Protein AF-A0ABD6DM01-F1 (afdb_monomer)

Sequence (223 aa):
MSATSTVFRVESFFGALRRVDERVETLLGVPTYDDAAVYRTADEATSALAELGDAFVAAAPFPSQVGRADDGLGEALTDLLEAQYAAPAAWADGETGGPATVTVDALVDAGRLERRAGELVVPLPRAGAAARNWGPALAVMRAVTADLLDRAETLARRSRAVDAPDARAACESLYRMLASLRDVLVRASSGVAFVGRRTDRRSDRPLSFAEWAGGRLNGGDNA

Radius of gyration: 19.22 Å; Cα contacts (8 Å, |Δi|>4): 243; chains: 1; bounding box: 53×35×55 Å

Mean predicted aligned error: 9.46 Å

Nearest PDB structures (foldseek):
  6yvr-assembly1_BBB  TM=2.147E-01  e=2.495E-01  Rattus norvegicus
  8jcx-assembly1_3  TM=2.533E-01  e=2.412E+00  Homo sapiens
  3vjb-assembly2_D  TM=2.617E-01  e=2.925E+00  Homo sapiens
  5jqh-assembly1_A  TM=2.722E-01  e=8.459E+00  Tequatrovirus T4

pLDDT: mean 77.63, std 18.84, range [30.95, 97.5]

Solvent-accessible surface area (backbone atoms only — not comparable to full-atom values): 12413 Å² total; per-residue (Å²): 134,83,76,83,74,81,65,41,48,53,64,64,54,51,53,27,53,47,52,28,48,56,33,52,52,54,61,71,69,50,93,65,85,48,36,69,62,45,22,52,44,31,48,54,24,42,50,30,45,31,56,40,20,52,51,52,34,69,58,47,70,74,53,73,68,71,89,63,81,83,81,80,50,56,62,61,49,30,57,48,50,48,51,42,69,77,42,58,70,68,53,67,71,60,68,72,82,53,89,62,40,68,54,49,52,53,33,37,77,59,47,41,37,44,82,54,99,69,29,79,41,50,44,44,36,72,61,70,63,18,24,58,44,50,57,32,52,41,51,48,54,39,53,54,38,51,56,52,33,60,52,29,46,51,47,33,58,56,31,71,80,48,100,22,72,62,22,28,52,29,30,46,45,40,28,51,37,36,51,38,47,42,54,48,38,54,55,65,66,62,40,68,60,88,79,72,84,59,97,65,80,79,96,83,71,69,60,60,57,28,54,47,42,34,25,49,34,65,66,59,77,88,126

Organism: NCBI:txid755306

Foldseek 3Di:
DDDPQPWDFLCLLLVLLVLLVVLLVVLVPDPADDQVVLLVSLVSNLVSLLSNLVVVLVLPPQAQPPPDDDPVLLVLLLVVVLVCSVCVPVQQVLPPPDPNVVSVVVCVVQVQWDQDPSGIIGICGRDDSVSNSLQSSLVSSLVSLVVSLVSLVVQLVVLVVDPRVSSNVSSVVSNQLSVLVNVLSVVSNVSDPPPPPDPDDDDDGRNVSSVSSSCSSVVNDPD

Secondary structure (DSSP, 8-state):
-------EEHHHHHHHHHHHHHHHHHHHH-SS--HHHHHHHHHHHHHHHHHHHHHHHHHPSPPP-TTPPP-S-HHHHHHHHHHHHH-GGGGTS----STHHHHHHHHHHTTS-EEETTEEE-EE-SSSGGGGGHHHHHHHHHHHHHHHHHHHHHHHHHHTTSS-HHHHHHHHHHHHHHHHHHHHHHHHHT---TTTS--SS-S--SHHHHHHHHHHHTT----

Structure (mmCIF, N/CA/C/O backbone):
data_AF-A0ABD6DM01-F1
#
_entry.id   AF-A0ABD6DM01-F1
#
loop_
_atom_site.group_PDB
_atom_site.id
_atom_site.type_symbol
_atom_site.label_atom_id
_atom_site.label_alt_id
_atom_site.label_comp_id
_atom_site.label_asym_id
_atom_site.label_entity_id
_atom_site.label_seq_id
_atom_site.pdbx_PDB_ins_code
_atom_site.Cartn_x
_atom_site.Cartn_y
_atom_site.Cartn_z
_atom_site.occupancy
_atom_site.B_iso_or_equiv
_atom_site.auth_seq_id
_atom_site.auth_comp_id
_atom_site.auth_asym_id
_atom_site.auth_atom_id
_atom_site.pdbx_PDB_model_num
ATOM 1 N N . MET A 1 1 ? -6.514 24.075 24.578 1.00 33.06 1 MET A N 1
ATOM 2 C CA . MET A 1 1 ? -5.891 24.013 23.240 1.00 33.06 1 MET A CA 1
ATOM 3 C C . MET A 1 1 ? -6.022 22.586 22.743 1.00 33.06 1 MET A C 1
ATOM 5 O O . MET A 1 1 ? -5.281 21.729 23.207 1.00 33.06 1 MET A O 1
ATOM 9 N N . SER A 1 2 ? -7.022 22.301 21.909 1.00 33.31 2 SER A N 1
ATOM 10 C CA . SER A 1 2 ? -7.182 20.970 21.319 1.00 33.31 2 SER A CA 1
ATOM 11 C C . SER A 1 2 ? -6.063 20.763 20.309 1.00 33.31 2 SER A C 1
ATOM 13 O O . SER A 1 2 ? -6.015 21.464 19.302 1.00 33.31 2 SER A O 1
ATOM 15 N N . ALA A 1 3 ? -5.138 19.850 20.601 1.00 36.38 3 ALA A N 1
ATOM 16 C CA . ALA A 1 3 ? -4.205 19.364 19.600 1.00 36.38 3 ALA A CA 1
ATOM 17 C C . ALA A 1 3 ? -5.041 18.764 18.467 1.00 36.38 3 ALA A C 1
ATOM 19 O O . ALA A 1 3 ? -5.803 17.824 18.698 1.00 36.38 3 ALA A O 1
ATOM 20 N N . THR A 1 4 ? -4.948 19.336 17.270 1.00 38.84 4 THR A N 1
ATOM 21 C CA . THR A 1 4 ? -5.515 18.753 16.057 1.00 38.84 4 THR A CA 1
ATOM 22 C C . THR A 1 4 ? -4.828 17.406 15.870 1.00 38.84 4 THR A C 1
ATOM 24 O O . THR A 1 4 ? -3.696 17.333 15.402 1.00 38.84 4 THR A O 1
ATOM 27 N N . SER A 1 5 ? -5.446 16.339 16.375 1.00 51.75 5 SER A N 1
ATOM 28 C CA . SER A 1 5 ? -4.912 14.991 16.245 1.00 51.75 5 SER A CA 1
ATOM 29 C C . SER A 1 5 ? -4.962 14.654 14.762 1.00 51.75 5 SER A C 1
ATOM 31 O O . SER A 1 5 ? -6.047 14.526 14.199 1.00 51.75 5 SER A O 1
ATOM 33 N N . THR A 1 6 ? -3.802 14.597 14.108 1.00 63.03 6 THR A N 1
ATOM 34 C CA . THR A 1 6 ? -3.702 14.116 12.731 1.00 63.03 6 THR A CA 1
ATOM 35 C C . THR A 1 6 ? -4.200 12.676 12.711 1.00 63.03 6 THR A C 1
ATOM 37 O O . THR A 1 6 ? -3.522 11.763 13.183 1.00 63.03 6 THR A O 1
ATOM 40 N N . VAL A 1 7 ? -5.426 12.484 12.229 1.00 70.69 7 VAL A N 1
ATOM 41 C CA . VAL A 1 7 ? -6.009 11.161 12.013 1.00 70.69 7 VAL A CA 1
ATOM 42 C C . VAL A 1 7 ? -5.541 10.692 10.644 1.00 70.69 7 VAL A C 1
ATOM 44 O O . VAL A 1 7 ? -5.963 11.231 9.620 1.00 70.69 7 VAL A O 1
ATOM 47 N N . PHE A 1 8 ? -4.642 9.709 10.637 1.00 80.50 8 PHE A N 1
ATOM 48 C CA . PHE A 1 8 ? -4.232 9.023 9.416 1.00 80.50 8 PHE A CA 1
ATOM 49 C C . PHE A 1 8 ? -5.400 8.228 8.836 1.00 80.50 8 PHE A C 1
ATOM 51 O O . PHE A 1 8 ? -6.325 7.846 9.554 1.00 80.50 8 PHE A O 1
ATOM 58 N N . ARG A 1 9 ? -5.344 7.984 7.531 1.00 87.31 9 ARG A N 1
ATOM 59 C CA . ARG A 1 9 ? -6.369 7.281 6.762 1.00 87.31 9 ARG A CA 1
ATOM 60 C C . ARG A 1 9 ? -5.720 6.132 6.010 1.00 87.31 9 ARG A C 1
ATOM 62 O O . 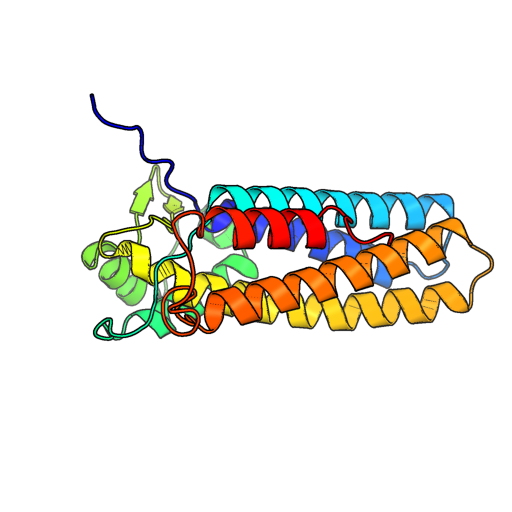ARG A 1 9 ? -4.639 6.325 5.450 1.00 87.31 9 ARG A O 1
ATOM 69 N N . VAL A 1 10 ? -6.348 4.957 6.006 1.00 87.06 10 VAL A N 1
ATOM 70 C CA . VAL A 1 10 ? -5.823 3.788 5.274 1.00 87.06 10 VAL A CA 1
ATOM 71 C C . VAL A 1 10 ? -5.648 4.108 3.789 1.00 87.06 10 VAL A C 1
ATOM 73 O O . VAL A 1 10 ? -4.664 3.699 3.175 1.00 87.06 10 VAL A O 1
ATOM 76 N N . GLU A 1 11 ? -6.544 4.921 3.238 1.00 86.62 11 GLU A N 1
ATOM 77 C CA . GLU A 1 11 ? -6.571 5.320 1.836 1.00 86.62 11 GLU A CA 1
ATOM 78 C C . GLU A 1 11 ? -5.259 5.982 1.389 1.00 86.62 11 GLU A C 1
ATOM 80 O O . GLU A 1 11 ? -4.827 5.771 0.258 1.00 86.62 11 GLU A O 1
ATOM 85 N N . SER A 1 12 ? -4.577 6.721 2.273 1.00 87.06 12 SER A N 1
ATOM 86 C CA . SER A 1 12 ? -3.277 7.333 1.967 1.00 87.06 12 SER A CA 1
ATOM 87 C C . SER A 1 12 ? -2.181 6.284 1.750 1.00 87.06 12 SER A C 1
ATOM 89 O O . SER A 1 12 ? -1.413 6.382 0.795 1.00 87.06 12 SER A O 1
ATOM 91 N N . PHE A 1 13 ? -2.137 5.247 2.592 1.00 91.62 13 PHE A N 1
ATOM 92 C CA . PHE A 1 13 ? -1.172 4.150 2.463 1.00 91.62 13 PHE A CA 1
ATOM 93 C C . PHE A 1 13 ? -1.493 3.278 1.245 1.00 91.62 13 PHE A C 1
ATOM 95 O O . PHE A 1 13 ? -0.609 2.945 0.455 1.00 91.62 13 PHE A O 1
ATOM 102 N N . PHE A 1 14 ? -2.772 2.946 1.056 1.00 93.06 14 PHE A N 1
ATOM 103 C CA . PHE A 1 14 ? -3.217 2.119 -0.065 1.00 93.06 14 PHE A CA 1
ATOM 104 C C . PHE A 1 14 ? -3.042 2.838 -1.403 1.00 93.06 14 PHE A C 1
ATOM 106 O O . PHE A 1 14 ? -2.647 2.208 -2.377 1.00 93.06 14 PHE A O 1
ATOM 113 N N . GLY A 1 15 ? -3.268 4.152 -1.463 1.00 91.12 15 GLY A N 1
ATOM 114 C CA . GLY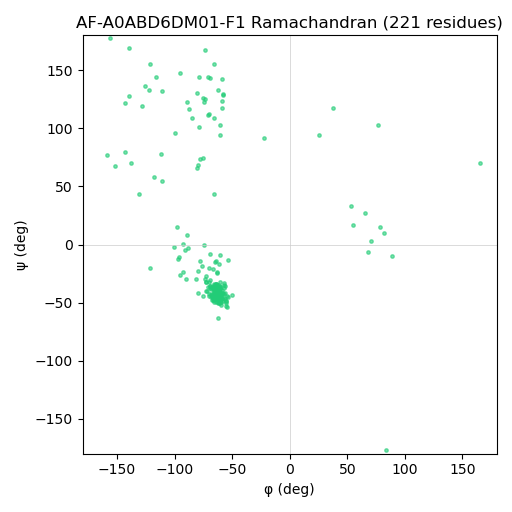 A 1 15 ? -3.027 4.951 -2.665 1.00 91.12 15 GLY A CA 1
ATOM 115 C C . GLY A 1 15 ? -1.559 4.949 -3.102 1.00 91.12 15 GLY A C 1
ATOM 116 O O . GLY A 1 15 ? -1.275 4.835 -4.292 1.00 91.12 15 GLY A O 1
ATOM 117 N N . ALA A 1 16 ? -0.614 5.020 -2.159 1.00 92.56 16 ALA A N 1
ATOM 118 C CA . ALA A 1 16 ? 0.809 4.885 -2.468 1.00 92.56 16 ALA A CA 1
ATOM 119 C C . ALA A 1 16 ? 1.150 3.474 -2.980 1.00 92.56 16 ALA A C 1
ATOM 121 O O . ALA A 1 16 ? 1.753 3.345 -4.042 1.00 92.56 16 ALA A O 1
ATOM 122 N N . LEU A 1 17 ? 0.690 2.421 -2.292 1.00 94.94 17 LEU A N 1
ATOM 123 C CA . LEU A 1 17 ? 0.916 1.036 -2.722 1.00 94.94 17 LEU A CA 1
ATOM 124 C C . LEU A 1 17 ? 0.310 0.726 -4.095 1.00 94.94 17 LEU A C 1
ATOM 126 O O . LEU A 1 17 ? 0.934 0.018 -4.875 1.00 94.94 17 LEU A O 1
ATOM 130 N N . ARG A 1 18 ? -0.873 1.259 -4.420 1.00 94.38 18 ARG A N 1
ATOM 131 C CA . ARG A 1 18 ? -1.479 1.079 -5.750 1.00 94.38 18 ARG A CA 1
ATOM 132 C C . ARG A 1 18 ? -0.676 1.755 -6.854 1.00 94.38 18 ARG A C 1
ATOM 134 O O . ARG A 1 18 ? -0.495 1.160 -7.904 1.00 94.38 18 ARG A O 1
ATOM 141 N N . ARG A 1 19 ? -0.137 2.956 -6.617 1.00 94.62 19 ARG A N 1
ATOM 142 C CA . ARG A 1 19 ? 0.761 3.591 -7.596 1.00 94.62 19 ARG A CA 1
ATOM 143 C C . ARG A 1 19 ? 1.979 2.713 -7.876 1.00 94.62 19 ARG A C 1
ATOM 145 O O . ARG A 1 19 ? 2.346 2.553 -9.033 1.00 94.62 19 ARG A O 1
ATOM 152 N N . VAL A 1 20 ? 2.569 2.111 -6.840 1.00 96.12 20 VAL A N 1
ATOM 153 C CA . VAL A 1 20 ? 3.672 1.148 -7.003 1.00 96.12 20 VAL A CA 1
ATOM 154 C C . VAL A 1 20 ? 3.220 -0.065 -7.815 1.00 96.12 20 VAL A C 1
ATOM 156 O O . VAL A 1 20 ? 3.910 -0.439 -8.758 1.00 96.12 20 VAL A O 1
ATOM 159 N N . ASP A 1 21 ? 2.061 -0.635 -7.485 1.00 96.56 21 ASP A N 1
ATOM 160 C CA . ASP A 1 21 ? 1.459 -1.771 -8.191 1.00 96.56 21 ASP A CA 1
ATOM 161 C C . ASP A 1 21 ? 1.273 -1.494 -9.688 1.00 96.56 21 ASP A C 1
ATOM 163 O O . ASP A 1 21 ? 1.830 -2.197 -10.528 1.00 96.56 21 ASP A O 1
ATOM 167 N N . GLU A 1 22 ? 0.619 -0.385 -10.034 1.00 95.75 22 GLU A N 1
ATOM 168 C CA . GLU A 1 22 ? 0.425 0.049 -11.420 1.00 95.75 22 GLU A CA 1
ATOM 169 C C . GLU A 1 22 ? 1.747 0.193 -12.184 1.00 95.75 22 GLU A C 1
ATOM 171 O O . GLU A 1 22 ? 1.839 -0.181 -13.357 1.00 95.75 22 GLU A O 1
ATOM 176 N N . ARG A 1 23 ? 2.784 0.753 -11.543 1.00 96.56 23 ARG A N 1
ATOM 177 C CA . ARG A 1 23 ? 4.102 0.901 -12.175 1.00 96.56 23 ARG A CA 1
ATOM 178 C C . ARG A 1 23 ? 4.798 -0.446 -12.354 1.00 96.56 23 ARG A C 1
ATOM 180 O O . ARG A 1 23 ? 5.363 -0.686 -13.417 1.00 96.56 23 ARG A O 1
ATOM 187 N N . VAL A 1 24 ? 4.746 -1.328 -11.356 1.00 96.00 24 VAL A N 1
ATOM 188 C CA . VAL A 1 24 ? 5.300 -2.690 -11.440 1.00 96.00 24 VAL A CA 1
ATOM 189 C C . VAL A 1 24 ? 4.614 -3.481 -12.552 1.00 96.00 24 VAL A C 1
ATOM 191 O O . VAL A 1 24 ? 5.298 -4.116 -13.354 1.00 96.00 24 VAL A O 1
ATOM 194 N N . GLU A 1 25 ? 3.290 -3.392 -12.651 1.00 96.06 25 GLU A N 1
ATOM 195 C CA . GLU A 1 25 ? 2.515 -4.043 -13.706 1.00 96.06 25 GLU A CA 1
ATOM 196 C C . GLU A 1 25 ? 2.878 -3.491 -15.089 1.00 96.06 25 GLU A C 1
ATOM 198 O O . GLU A 1 25 ? 3.155 -4.252 -16.018 1.00 96.06 25 GLU A O 1
ATOM 203 N N . THR A 1 26 ? 2.989 -2.163 -15.207 1.00 95.38 26 THR A N 1
ATOM 204 C CA . THR A 1 26 ? 3.449 -1.506 -16.438 1.00 95.38 26 THR A CA 1
ATOM 205 C C . THR A 1 26 ? 4.813 -2.048 -16.866 1.00 95.38 26 THR A C 1
ATOM 207 O O . THR A 1 26 ? 4.973 -2.438 -18.020 1.00 95.38 26 THR A O 1
ATOM 210 N N . LEU A 1 27 ? 5.777 -2.133 -15.942 1.00 93.88 27 LEU A N 1
ATOM 211 C CA . LEU A 1 27 ? 7.122 -2.658 -16.201 1.00 93.88 27 LEU A CA 1
ATOM 212 C C . LEU A 1 27 ? 7.115 -4.140 -16.607 1.00 93.88 27 LEU A C 1
ATOM 214 O O . LEU A 1 27 ? 7.882 -4.537 -17.484 1.00 93.88 27 LEU A O 1
ATOM 218 N N . LEU A 1 28 ? 6.256 -4.963 -15.996 1.00 94.12 28 LEU A N 1
ATOM 219 C CA . LEU A 1 28 ? 6.138 -6.388 -16.323 1.00 94.12 28 LEU A CA 1
ATOM 220 C C . LEU A 1 28 ? 5.539 -6.626 -17.713 1.00 94.12 28 LEU A C 1
ATOM 222 O O . LEU A 1 28 ? 5.888 -7.628 -18.348 1.00 94.12 28 LEU A O 1
ATOM 226 N N . GLY A 1 29 ? 4.668 -5.718 -18.163 1.00 92.25 29 GLY A N 1
ATOM 227 C CA . GLY A 1 29 ? 4.026 -5.748 -19.474 1.00 92.25 29 GLY A CA 1
ATOM 228 C C . GLY A 1 29 ? 4.912 -5.282 -20.632 1.00 92.25 29 GLY A C 1
ATOM 229 O O . GLY A 1 29 ? 4.570 -5.535 -21.788 1.00 92.25 29 GLY A O 1
ATOM 230 N N . VAL A 1 30 ? 6.054 -4.632 -20.366 1.00 89.06 30 VAL A N 1
ATOM 231 C CA . VAL A 1 30 ? 6.956 -4.179 -21.434 1.00 89.06 30 VAL A CA 1
ATOM 232 C C . VAL A 1 30 ? 7.726 -5.374 -22.027 1.00 89.06 30 VAL A C 1
ATOM 234 O O . VAL A 1 30 ? 8.459 -6.052 -21.304 1.00 89.06 30 VAL A O 1
ATOM 237 N N . PRO A 1 31 ? 7.634 -5.631 -23.348 1.00 82.12 31 PRO A N 1
ATOM 238 C CA . PRO A 1 31 ? 8.311 -6.767 -23.978 1.00 82.12 31 PRO A CA 1
ATOM 239 C C . PRO A 1 31 ? 9.832 -6.578 -24.095 1.00 82.12 31 PRO A C 1
ATOM 241 O O . PRO A 1 31 ? 10.575 -7.557 -24.124 1.00 82.12 31 PRO A O 1
ATOM 244 N N . THR A 1 32 ? 10.304 -5.330 -24.166 1.00 82.31 32 THR A N 1
ATOM 245 C CA . THR A 1 32 ? 11.719 -4.962 -24.320 1.00 82.31 32 THR A CA 1
ATOM 246 C C . THR A 1 32 ? 12.051 -3.761 -23.447 1.00 82.31 32 THR A C 1
ATOM 248 O O . THR A 1 32 ? 11.376 -2.738 -23.534 1.00 82.31 32 THR A O 1
ATOM 251 N N . TYR A 1 33 ? 13.098 -3.859 -22.630 1.00 82.94 33 TYR A N 1
ATOM 252 C CA . TYR A 1 33 ? 13.460 -2.784 -21.709 1.00 82.94 33 TYR A CA 1
ATOM 253 C C . TYR A 1 33 ? 14.192 -1.675 -22.466 1.00 82.94 33 TYR A C 1
ATOM 255 O O . TYR A 1 33 ? 15.374 -1.801 -22.773 1.00 82.94 33 TYR A O 1
ATOM 263 N N . ASP A 1 34 ? 13.468 -0.600 -22.768 1.00 87.88 34 ASP A N 1
ATOM 264 C CA . ASP A 1 34 ? 14.065 0.688 -23.115 1.00 87.88 34 ASP A CA 1
ATOM 265 C C . ASP A 1 34 ? 14.585 1.353 -21.838 1.00 87.88 34 ASP A C 1
ATOM 267 O O . ASP A 1 34 ? 13.833 1.508 -20.872 1.00 87.88 34 ASP A O 1
ATOM 271 N N . ASP A 1 35 ? 15.864 1.730 -21.833 1.00 85.56 35 ASP A N 1
ATOM 272 C CA . ASP A 1 35 ? 16.566 2.172 -20.625 1.00 85.56 35 ASP A CA 1
ATOM 273 C C . ASP A 1 35 ? 15.867 3.377 -19.974 1.00 85.56 35 ASP A C 1
ATOM 275 O O . ASP A 1 35 ? 15.509 3.358 -18.796 1.00 85.56 35 ASP A O 1
ATOM 279 N N . ALA A 1 36 ? 15.545 4.395 -20.777 1.00 90.25 36 ALA A N 1
ATOM 280 C CA . ALA A 1 36 ? 14.957 5.634 -20.289 1.00 90.25 36 ALA A CA 1
ATOM 281 C C . ALA A 1 36 ? 13.496 5.469 -19.838 1.00 90.25 36 ALA A C 1
ATOM 283 O O . ALA A 1 36 ? 13.088 6.074 -18.843 1.00 90.25 36 ALA A O 1
ATOM 284 N N . ALA A 1 37 ? 12.684 4.695 -20.565 1.00 90.25 37 ALA A N 1
ATOM 285 C CA . ALA A 1 37 ? 11.299 4.441 -20.178 1.00 90.25 37 ALA A CA 1
ATOM 286 C C . ALA A 1 37 ? 11.214 3.606 -18.895 1.00 90.25 37 ALA A C 1
ATOM 288 O O . ALA A 1 37 ? 10.501 3.995 -17.970 1.00 90.25 37 ALA A O 1
ATOM 289 N N . VAL A 1 38 ? 11.980 2.513 -18.809 1.00 90.88 38 VAL A N 1
ATOM 290 C CA . VAL A 1 38 ? 12.002 1.648 -17.623 1.00 90.88 38 VAL A CA 1
ATOM 291 C C . VAL A 1 38 ? 12.540 2.398 -16.412 1.00 90.88 38 VAL A C 1
ATOM 293 O O . VAL A 1 38 ? 11.942 2.302 -15.341 1.00 90.88 38 VAL A O 1
ATOM 296 N N . TYR A 1 39 ? 13.610 3.183 -16.579 1.00 90.94 39 TYR A N 1
ATOM 297 C CA . TYR A 1 39 ? 14.131 4.040 -15.518 1.00 90.94 39 TYR A CA 1
ATOM 298 C C . TYR A 1 39 ? 13.040 4.960 -14.961 1.00 90.94 39 TYR A C 1
ATOM 300 O O . TYR A 1 39 ? 12.786 4.926 -13.762 1.00 90.94 39 TYR A O 1
ATOM 308 N N . ARG A 1 40 ? 12.343 5.728 -15.814 1.00 92.56 40 ARG A N 1
ATOM 309 C CA . ARG A 1 40 ? 11.302 6.669 -15.359 1.00 92.56 40 ARG A CA 1
ATOM 310 C C . ARG A 1 40 ? 10.164 5.965 -14.629 1.00 92.56 40 ARG A C 1
ATOM 312 O O . ARG A 1 40 ? 9.749 6.412 -13.568 1.00 92.56 40 ARG A O 1
ATOM 319 N N . THR A 1 41 ? 9.669 4.854 -15.170 1.00 93.81 41 THR A N 1
ATOM 320 C CA . THR A 1 41 ? 8.568 4.113 -14.541 1.00 93.81 41 THR A CA 1
ATOM 321 C C . THR A 1 41 ? 8.983 3.507 -13.197 1.00 93.81 41 THR A C 1
ATOM 323 O O . THR A 1 41 ? 8.203 3.534 -12.244 1.00 93.81 41 THR A O 1
ATOM 326 N N . ALA A 1 42 ? 10.209 2.990 -13.086 1.00 90.69 42 ALA A N 1
ATOM 327 C CA . ALA A 1 42 ? 10.743 2.498 -11.820 1.00 90.69 42 ALA A CA 1
ATOM 328 C C . ALA A 1 42 ? 10.991 3.639 -10.814 1.00 90.69 42 ALA A C 1
ATOM 330 O O . ALA A 1 42 ? 10.680 3.476 -9.638 1.00 90.69 42 ALA A O 1
ATOM 331 N N . ASP A 1 43 ? 11.473 4.798 -11.267 1.00 88.50 43 ASP A N 1
ATOM 332 C CA . ASP A 1 43 ? 11.698 5.990 -10.440 1.00 88.50 43 ASP A CA 1
ATOM 333 C C . ASP A 1 43 ? 10.387 6.536 -9.840 1.00 88.50 43 ASP A C 1
ATOM 335 O O . ASP A 1 43 ? 10.297 6.806 -8.637 1.00 88.50 43 ASP A O 1
ATOM 339 N N . GLU A 1 44 ? 9.314 6.578 -10.637 1.00 92.62 44 GLU A N 1
ATOM 340 C CA . GLU A 1 44 ? 7.961 6.903 -10.168 1.00 92.62 44 GLU A CA 1
ATOM 341 C C . GLU A 1 44 ? 7.479 5.929 -9.080 1.00 92.62 44 GLU A C 1
ATOM 343 O O . GLU A 1 44 ? 6.905 6.349 -8.070 1.00 92.62 44 GLU A O 1
ATOM 348 N N . ALA A 1 45 ? 7.748 4.628 -9.244 1.00 92.94 45 ALA A N 1
ATOM 349 C CA . ALA A 1 45 ? 7.420 3.621 -8.237 1.00 92.94 45 ALA A CA 1
ATOM 350 C C . ALA A 1 45 ? 8.221 3.841 -6.943 1.00 92.94 45 ALA A C 1
ATOM 352 O O . ALA A 1 45 ? 7.664 3.778 -5.846 1.00 92.94 45 ALA A O 1
ATOM 353 N N . THR A 1 46 ? 9.518 4.150 -7.051 1.00 88.00 46 THR A N 1
ATOM 354 C CA . THR A 1 46 ? 10.352 4.454 -5.880 1.00 88.00 46 THR A CA 1
ATOM 355 C C . THR A 1 46 ? 9.915 5.734 -5.170 1.00 88.00 46 THR A C 1
ATOM 357 O O . THR A 1 46 ? 9.882 5.761 -3.942 1.00 88.00 46 THR A O 1
ATOM 360 N N . SER A 1 47 ? 9.469 6.754 -5.907 1.00 88.38 47 SER A N 1
ATOM 361 C CA . SER A 1 47 ? 8.913 7.982 -5.327 1.00 88.38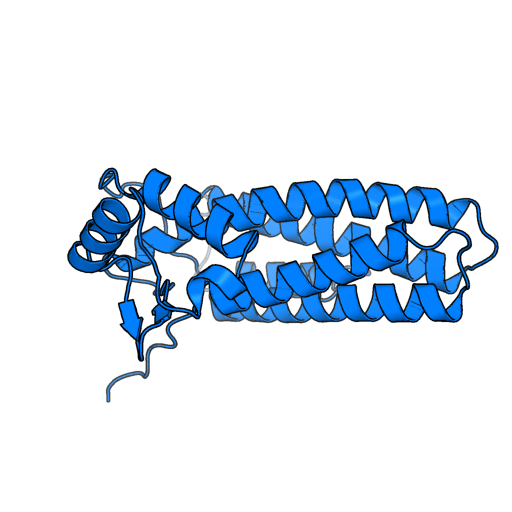 47 SER A CA 1
ATOM 362 C C . SER A 1 47 ? 7.647 7.700 -4.510 1.00 88.38 47 SER A C 1
ATOM 364 O O . SER A 1 47 ? 7.522 8.168 -3.379 1.00 88.38 47 SER A O 1
ATOM 366 N N . ALA A 1 48 ? 6.743 6.852 -5.016 1.00 91.19 48 ALA A N 1
ATOM 367 C CA . ALA A 1 48 ? 5.557 6.433 -4.266 1.00 91.19 48 ALA A CA 1
ATOM 368 C C . ALA A 1 48 ? 5.908 5.631 -2.992 1.00 91.19 48 ALA A C 1
ATOM 370 O O . ALA A 1 48 ? 5.223 5.762 -1.975 1.00 91.19 48 ALA A O 1
ATOM 371 N N . LEU A 1 49 ? 6.986 4.834 -3.008 1.00 88.69 49 LEU A N 1
ATOM 372 C CA . LEU A 1 49 ? 7.495 4.149 -1.810 1.00 88.69 49 LEU A CA 1
ATOM 373 C C . LEU A 1 49 ? 8.112 5.114 -0.789 1.00 88.69 49 LEU A C 1
ATOM 375 O O . LEU A 1 49 ? 7.951 4.892 0.412 1.00 88.69 49 LEU A O 1
ATOM 379 N N . ALA A 1 50 ? 8.778 6.179 -1.236 1.00 85.56 50 ALA A N 1
ATOM 380 C CA . ALA A 1 50 ? 9.297 7.219 -0.349 1.00 85.56 50 ALA A CA 1
ATOM 381 C C . ALA A 1 50 ? 8.153 7.973 0.353 1.00 85.56 50 ALA A C 1
ATOM 383 O O . ALA A 1 50 ? 8.162 8.110 1.575 1.00 85.56 50 ALA A O 1
ATOM 384 N N . GLU A 1 51 ? 7.098 8.345 -0.383 1.00 87.31 51 GLU A N 1
ATOM 385 C CA . GLU A 1 51 ? 5.888 8.943 0.204 1.00 87.31 51 GLU A CA 1
ATOM 386 C C . GLU A 1 51 ? 5.231 8.021 1.245 1.00 87.31 51 GLU A C 1
ATOM 388 O O . GLU A 1 51 ? 4.758 8.470 2.293 1.00 87.31 51 GLU A O 1
ATOM 393 N N . LEU A 1 52 ? 5.220 6.711 0.977 1.00 87.31 52 LEU A N 1
ATOM 394 C CA . LEU A 1 52 ? 4.759 5.722 1.944 1.00 87.31 52 LEU A CA 1
ATOM 395 C C . LEU A 1 52 ? 5.649 5.733 3.195 1.00 87.31 52 LEU A C 1
ATOM 397 O O . LEU A 1 52 ? 5.128 5.720 4.310 1.00 87.31 52 LEU A O 1
ATOM 401 N N . GLY A 1 53 ? 6.970 5.810 3.030 1.00 82.88 53 GLY A N 1
ATOM 402 C CA . GLY A 1 53 ? 7.918 5.960 4.132 1.00 82.88 53 GLY A CA 1
ATOM 403 C C . GLY A 1 53 ? 7.639 7.177 5.003 1.00 82.88 53 GLY A C 1
ATOM 404 O O . GLY A 1 53 ? 7.527 7.033 6.223 1.00 82.88 53 GLY A O 1
ATOM 405 N N . ASP A 1 54 ? 7.406 8.335 4.395 1.00 81.75 54 ASP A N 1
ATOM 406 C CA . ASP A 1 54 ? 7.039 9.555 5.114 1.00 81.75 54 ASP A CA 1
ATOM 407 C C . ASP A 1 54 ? 5.714 9.391 5.880 1.00 81.75 54 ASP A C 1
ATOM 409 O O . ASP A 1 54 ? 5.590 9.827 7.031 1.00 81.75 54 ASP A O 1
ATOM 413 N N . ALA A 1 55 ? 4.738 8.678 5.307 1.00 84.81 55 ALA A N 1
ATOM 414 C CA . ALA A 1 55 ? 3.491 8.352 5.997 1.00 84.81 55 ALA A CA 1
ATOM 415 C C . ALA A 1 55 ? 3.715 7.423 7.208 1.00 84.81 55 ALA A C 1
ATOM 417 O O . ALA A 1 55 ? 3.119 7.639 8.268 1.00 84.81 55 ALA A O 1
ATOM 418 N N . PHE A 1 56 ? 4.604 6.426 7.099 1.00 80.38 56 PHE A N 1
ATOM 419 C CA . PHE A 1 56 ? 5.000 5.559 8.221 1.00 80.38 56 PHE A CA 1
ATOM 420 C C . PHE A 1 56 ? 5.696 6.354 9.335 1.00 80.38 56 PHE A C 1
ATOM 422 O O . PHE A 1 56 ? 5.382 6.160 10.514 1.00 80.38 56 PHE A O 1
ATOM 429 N N . VAL A 1 57 ? 6.598 7.270 8.973 1.00 79.81 57 VAL A N 1
ATOM 430 C CA . VAL A 1 57 ? 7.298 8.172 9.903 1.00 79.81 57 VAL A CA 1
ATOM 431 C C . VAL A 1 57 ? 6.308 9.053 10.656 1.00 79.81 57 VAL A C 1
ATOM 433 O O . VAL A 1 57 ? 6.357 9.126 11.884 1.00 79.81 57 VAL A O 1
ATOM 436 N N . ALA A 1 58 ? 5.372 9.678 9.941 1.00 80.69 58 ALA A N 1
ATOM 437 C CA . ALA A 1 58 ? 4.363 10.546 10.536 1.00 80.69 58 ALA A CA 1
ATOM 438 C C . ALA A 1 58 ? 3.399 9.771 11.455 1.00 80.69 58 ALA A C 1
ATOM 440 O O . ALA A 1 58 ? 2.984 10.270 12.509 1.00 80.69 58 ALA A O 1
ATOM 441 N N . ALA A 1 59 ? 3.052 8.539 11.079 1.00 76.25 59 ALA A N 1
ATOM 442 C CA . ALA A 1 59 ? 2.150 7.698 11.852 1.00 76.25 59 ALA A CA 1
ATOM 443 C C . ALA A 1 59 ? 2.781 7.149 13.138 1.00 76.25 59 ALA A C 1
ATOM 445 O O . ALA A 1 59 ? 2.084 7.016 14.154 1.00 76.25 59 ALA A O 1
ATOM 446 N N . ALA A 1 60 ? 4.091 6.889 13.130 1.00 72.88 60 ALA A N 1
ATOM 447 C CA . ALA A 1 60 ? 4.810 6.324 14.262 1.00 72.88 60 ALA A CA 1
ATOM 448 C C . ALA A 1 60 ? 4.702 7.193 15.540 1.00 72.88 60 ALA A C 1
ATOM 450 O O . ALA A 1 60 ? 4.734 8.423 15.472 1.00 72.88 60 ALA A O 1
ATOM 451 N N . PRO A 1 61 ? 4.596 6.580 16.736 1.00 72.38 61 PRO A N 1
ATOM 452 C CA . PRO A 1 61 ? 4.581 5.138 16.978 1.00 72.38 61 PRO A CA 1
ATOM 453 C C . PRO A 1 61 ? 3.217 4.495 16.677 1.00 72.38 61 PRO A C 1
ATOM 455 O O . PRO A 1 61 ? 2.167 5.070 16.975 1.00 72.38 61 PRO A O 1
ATOM 458 N N . PHE A 1 62 ? 3.240 3.266 16.151 1.00 69.94 62 PHE A N 1
ATOM 459 C CA . PHE A 1 62 ? 2.027 2.471 15.950 1.00 69.94 62 PHE A CA 1
ATOM 460 C C . PHE A 1 62 ? 1.435 2.018 17.288 1.00 69.94 62 PHE A C 1
ATOM 462 O O . PHE A 1 62 ? 2.184 1.678 18.211 1.00 69.94 62 PHE A O 1
ATOM 469 N N . PRO A 1 63 ? 0.101 1.967 17.420 1.00 68.62 63 PRO A N 1
ATOM 470 C CA . PRO A 1 63 ? -0.526 1.444 18.623 1.00 68.62 63 PRO A CA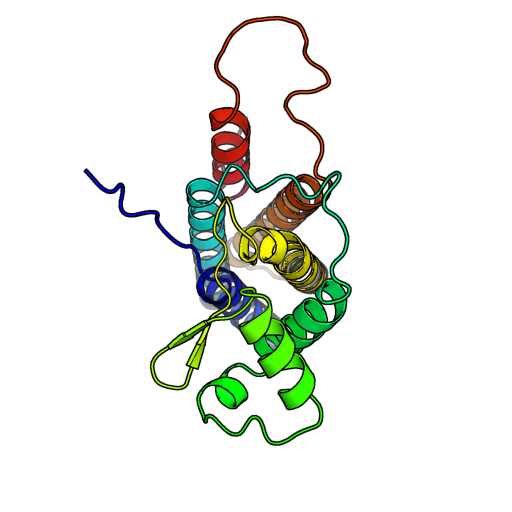 1
ATOM 471 C C . PRO A 1 63 ? -0.160 -0.024 18.832 1.00 68.62 63 PRO A C 1
ATOM 473 O O . PRO A 1 63 ? -0.282 -0.832 17.910 1.00 68.62 63 PRO A O 1
ATOM 476 N N . SER A 1 64 ? 0.232 -0.376 20.060 1.00 63.97 64 SER A N 1
ATOM 477 C CA . SER A 1 64 ? 0.405 -1.779 20.442 1.00 63.97 64 SER A CA 1
ATOM 478 C C . SER A 1 64 ? -0.906 -2.533 20.233 1.00 63.97 64 SER A C 1
ATOM 480 O O . SER A 1 64 ? -1.957 -2.110 20.720 1.00 63.97 64 SER A O 1
ATOM 482 N N . GLN A 1 65 ? -0.824 -3.661 19.533 1.00 61.72 65 GLN A N 1
ATOM 483 C CA . GLN A 1 65 ? -1.937 -4.598 19.375 1.00 61.72 65 GLN A CA 1
ATOM 484 C C . GLN A 1 65 ? -1.939 -5.675 20.475 1.00 61.72 65 GLN A C 1
ATOM 486 O O . GLN A 1 65 ? -2.870 -6.467 20.572 1.00 61.72 65 GLN A O 1
ATOM 491 N N . VAL A 1 66 ? -0.921 -5.689 21.346 1.00 52.62 66 VAL A N 1
ATOM 492 C CA . VAL A 1 66 ? -0.776 -6.673 22.426 1.00 52.62 66 VAL A CA 1
ATOM 493 C C . VAL A 1 66 ? -1.775 -6.389 23.550 1.00 52.62 66 VAL A C 1
ATOM 495 O O . VAL A 1 66 ? -1.782 -5.296 24.117 1.00 52.62 66 VAL A O 1
ATOM 498 N N . GLY A 1 67 ? -2.586 -7.393 23.900 1.00 49.81 67 GLY A N 1
ATOM 499 C CA . GLY A 1 67 ? -3.483 -7.367 25.064 1.00 49.81 67 GLY A CA 1
ATOM 500 C C . GLY A 1 67 ? -4.819 -6.649 24.855 1.00 49.81 67 GLY A C 1
ATOM 501 O O . GLY A 1 67 ? -5.540 -6.422 25.826 1.00 49.81 67 GLY A O 1
ATOM 502 N N . ARG A 1 68 ? -5.174 -6.281 23.618 1.00 62.56 68 ARG A N 1
ATOM 503 C CA . ARG A 1 68 ? -6.521 -5.777 23.317 1.00 62.56 68 ARG A CA 1
ATOM 504 C C . ARG A 1 68 ? -7.480 -6.950 23.161 1.00 62.56 68 ARG A C 1
ATOM 506 O O . ARG A 1 68 ? -7.185 -7.882 22.423 1.00 62.56 68 ARG A O 1
ATOM 513 N N . ALA A 1 69 ? -8.616 -6.883 23.855 1.00 61.34 69 ALA A N 1
ATOM 514 C CA . ALA A 1 69 ? -9.703 -7.834 23.666 1.00 61.34 69 ALA A CA 1
ATOM 515 C C . ALA A 1 69 ? -10.159 -7.791 22.204 1.00 61.34 69 ALA A C 1
ATOM 517 O O . ALA A 1 69 ? -10.508 -6.711 21.710 1.00 61.34 69 ALA A O 1
ATOM 518 N N . ASP A 1 70 ? -10.120 -8.946 21.548 1.00 70.06 70 ASP A N 1
ATOM 519 C CA . ASP A 1 70 ? -10.669 -9.129 20.213 1.00 70.06 70 ASP A CA 1
ATOM 520 C C . ASP A 1 70 ? -12.159 -8.761 20.231 1.00 70.06 70 ASP A C 1
ATOM 522 O O . ASP A 1 70 ? -12.897 -9.176 21.125 1.00 70.06 70 ASP A O 1
ATOM 526 N N . ASP A 1 71 ? -12.572 -7.904 19.300 1.00 75.19 71 ASP A N 1
ATOM 527 C CA . ASP A 1 71 ? -13.978 -7.544 19.104 1.00 75.19 71 ASP A CA 1
ATOM 528 C C . ASP A 1 71 ? -14.661 -8.427 18.053 1.00 75.19 71 ASP A C 1
ATOM 530 O O . ASP A 1 71 ? -15.843 -8.233 17.785 1.00 75.19 71 ASP A O 1
ATOM 534 N N . GLY A 1 72 ? -13.940 -9.386 17.459 1.00 81.31 72 GLY A N 1
ATOM 535 C CA . GLY A 1 72 ? -14.442 -10.247 16.388 1.00 81.31 72 GLY A CA 1
ATOM 536 C C . GLY A 1 72 ? -14.640 -9.512 15.060 1.00 81.31 72 GLY A C 1
ATOM 537 O O . GLY A 1 72 ? -15.098 -10.108 14.092 1.00 81.31 72 GLY A O 1
ATOM 538 N N . LEU A 1 73 ? -14.288 -8.222 14.990 1.00 86.12 73 LEU A N 1
ATOM 539 C CA . LEU A 1 73 ? -14.444 -7.382 13.799 1.00 86.12 73 LEU A CA 1
ATOM 540 C C . LEU A 1 73 ? -13.131 -7.218 13.021 1.00 86.12 73 LEU A C 1
ATOM 542 O O . LEU A 1 73 ? -13.099 -6.550 11.989 1.00 86.12 73 LEU A O 1
ATOM 546 N N . GLY A 1 74 ? -12.031 -7.789 13.521 1.00 85.50 74 GLY A N 1
ATOM 547 C CA . GLY A 1 74 ? -10.716 -7.706 12.886 1.00 85.50 74 GLY A CA 1
ATOM 548 C C . GLY A 1 74 ? -10.683 -8.346 11.500 1.00 85.50 74 GLY A C 1
ATOM 549 O O . GLY A 1 74 ? -10.237 -7.700 10.560 1.00 85.50 74 GLY A O 1
ATOM 550 N N . GLU A 1 75 ? -11.184 -9.576 11.377 1.00 86.44 75 GLU A N 1
ATOM 551 C CA . GLU A 1 75 ? -11.249 -10.326 10.112 1.00 86.44 75 GLU A CA 1
ATOM 552 C C . GLU A 1 75 ? -12.161 -9.629 9.098 1.00 86.44 75 GLU A C 1
ATOM 554 O O . GLU A 1 75 ? -11.718 -9.276 8.014 1.00 86.44 75 GLU A O 1
ATOM 559 N N . ALA A 1 76 ? -13.372 -9.270 9.524 1.00 88.69 76 ALA A N 1
ATOM 560 C CA . ALA A 1 76 ? -14.310 -8.460 8.753 1.00 88.69 76 ALA A CA 1
ATOM 561 C C . ALA A 1 76 ? -13.695 -7.164 8.190 1.00 88.69 76 ALA A C 1
ATOM 563 O O . ALA A 1 76 ? -13.946 -6.800 7.041 1.00 88.69 76 ALA A O 1
ATOM 564 N N . LEU A 1 77 ? -12.902 -6.446 8.995 1.00 89.69 77 LEU A N 1
ATOM 565 C CA . LEU A 1 77 ? -12.207 -5.250 8.525 1.00 89.69 77 LEU A CA 1
ATOM 566 C C . LEU A 1 77 ? -11.061 -5.595 7.565 1.00 89.69 77 LEU A C 1
ATOM 568 O O . LEU A 1 77 ? -10.837 -4.841 6.626 1.00 89.69 77 LEU A O 1
ATOM 572 N N . THR A 1 78 ? -10.334 -6.692 7.781 1.00 89.88 78 THR A N 1
ATOM 573 C CA . THR A 1 78 ? -9.301 -7.157 6.841 1.00 89.88 78 THR A CA 1
ATOM 574 C C . THR A 1 78 ? -9.917 -7.442 5.475 1.00 89.88 78 THR A C 1
ATOM 576 O O . THR A 1 78 ? -9.479 -6.836 4.502 1.00 89.88 78 THR A O 1
ATOM 579 N N . ASP A 1 79 ? -10.979 -8.247 5.413 1.00 88.19 79 ASP A N 1
ATOM 580 C CA . ASP A 1 79 ? -11.678 -8.589 4.166 1.00 88.19 79 ASP A CA 1
ATOM 581 C C . ASP A 1 79 ? -12.187 -7.332 3.448 1.00 88.19 79 ASP A C 1
ATOM 583 O O . ASP A 1 79 ? -12.053 -7.177 2.231 1.00 88.19 79 ASP A O 1
ATOM 587 N N . LEU A 1 80 ? -12.735 -6.389 4.222 1.00 88.25 80 LEU A N 1
ATOM 588 C CA . LEU A 1 80 ? -13.177 -5.095 3.719 1.00 88.25 80 LEU A CA 1
ATOM 589 C C . LEU A 1 80 ? -12.025 -4.310 3.084 1.00 88.25 80 LEU A C 1
ATOM 591 O O . LEU A 1 80 ? -12.178 -3.760 1.994 1.00 88.25 80 LEU A O 1
ATOM 595 N N . LEU A 1 81 ? -10.878 -4.247 3.758 1.00 90.69 81 LEU A N 1
ATOM 596 C CA . LEU A 1 81 ? -9.702 -3.527 3.284 1.00 90.69 81 LEU A CA 1
ATOM 597 C C . LEU A 1 81 ? -9.060 -4.204 2.065 1.00 90.69 81 LEU A C 1
ATOM 599 O O . LEU A 1 81 ? -8.595 -3.504 1.170 1.00 90.69 81 LEU A O 1
ATOM 603 N N . GLU A 1 82 ? -9.059 -5.534 1.989 1.00 90.56 82 GLU A N 1
ATOM 604 C CA . GLU A 1 82 ? -8.605 -6.275 0.805 1.00 90.56 82 GLU A CA 1
ATOM 605 C C . GLU A 1 82 ? -9.492 -5.977 -0.407 1.00 90.56 82 GLU A C 1
ATOM 607 O O . GLU A 1 82 ? -8.989 -5.618 -1.476 1.00 90.56 82 GLU A O 1
ATOM 612 N N . ALA A 1 83 ? -10.816 -6.026 -0.228 1.00 86.81 83 ALA A N 1
ATOM 613 C CA . ALA A 1 83 ? -11.773 -5.665 -1.270 1.00 86.81 83 ALA A CA 1
ATOM 614 C C . ALA A 1 83 ? -11.630 -4.195 -1.693 1.00 86.81 83 ALA A C 1
ATOM 616 O O . ALA A 1 83 ? -11.644 -3.886 -2.888 1.00 86.81 83 ALA A O 1
ATOM 617 N N . GLN A 1 84 ? -11.444 -3.286 -0.729 1.00 85.25 84 GLN A N 1
ATOM 618 C CA . GLN A 1 84 ? -11.177 -1.877 -1.007 1.00 85.25 84 GLN A CA 1
ATOM 619 C C . GLN A 1 84 ? -9.886 -1.737 -1.815 1.00 85.25 84 GLN A C 1
ATOM 621 O O . GLN A 1 84 ? -9.890 -1.028 -2.820 1.00 85.25 84 GLN A O 1
ATOM 626 N N . TYR A 1 85 ? -8.797 -2.414 -1.423 1.00 87.94 85 TYR A N 1
ATOM 627 C CA . TYR A 1 85 ? -7.518 -2.399 -2.137 1.00 87.94 85 TYR A CA 1
ATOM 628 C C . TYR A 1 85 ? -7.688 -2.826 -3.600 1.00 87.94 85 TYR A C 1
ATOM 630 O O . TYR A 1 85 ? -7.290 -2.071 -4.488 1.00 87.94 85 TYR A O 1
ATOM 638 N N . ALA A 1 86 ? -8.358 -3.955 -3.838 1.00 87.00 86 ALA A N 1
ATOM 639 C CA . ALA A 1 86 ? -8.570 -4.520 -5.168 1.00 87.00 86 ALA A CA 1
ATOM 640 C C . ALA A 1 86 ? -9.490 -3.674 -6.072 1.00 87.00 86 ALA A C 1
ATOM 642 O O . ALA A 1 86 ? -9.254 -3.597 -7.276 1.00 87.00 86 ALA A O 1
ATOM 643 N N . ALA A 1 87 ? -10.528 -3.036 -5.520 1.00 80.94 87 ALA A N 1
ATOM 644 C CA . ALA A 1 87 ? -11.549 -2.337 -6.306 1.00 80.94 87 ALA A CA 1
ATOM 645 C C . ALA A 1 87 ? -11.951 -0.973 -5.701 1.00 80.94 87 ALA A C 1
ATOM 647 O O . ALA A 1 87 ? -13.078 -0.815 -5.236 1.00 80.94 87 ALA A O 1
ATOM 648 N N . PRO A 1 88 ? -11.081 0.056 -5.736 1.00 72.00 88 PRO A N 1
ATOM 649 C CA . PRO A 1 88 ? -11.348 1.350 -5.097 1.00 72.00 88 PRO A CA 1
ATOM 650 C C . PRO A 1 88 ? -12.584 2.084 -5.637 1.00 72.00 88 PRO A C 1
ATOM 652 O O . PRO A 1 88 ? -13.295 2.717 -4.862 1.00 72.00 88 PRO A O 1
ATOM 655 N N . ALA A 1 89 ? -12.860 1.993 -6.943 1.00 67.00 89 ALA A N 1
ATOM 656 C CA . ALA A 1 89 ? -13.983 2.696 -7.572 1.00 67.00 89 ALA A CA 1
ATOM 657 C C . ALA A 1 89 ? -15.350 2.217 -7.052 1.00 67.00 89 ALA A C 1
ATOM 659 O O . ALA A 1 89 ? -16.252 3.025 -6.865 1.00 67.00 89 ALA A O 1
ATOM 660 N N . ALA A 1 90 ? -15.472 0.927 -6.715 1.00 60.38 90 ALA A N 1
ATOM 661 C CA . ALA A 1 90 ? -16.707 0.346 -6.185 1.00 60.38 90 ALA A CA 1
ATOM 662 C C . ALA A 1 90 ? -17.110 0.913 -4.807 1.00 60.38 90 ALA A C 1
ATOM 664 O O . ALA A 1 90 ? -18.242 0.732 -4.369 1.00 60.38 90 ALA A O 1
ATOM 665 N N . TRP A 1 91 ? -16.194 1.604 -4.123 1.00 59.62 91 TRP A N 1
ATOM 666 C CA . TRP A 1 91 ? -16.421 2.197 -2.803 1.00 59.62 91 TRP A CA 1
ATOM 667 C C . TRP A 1 91 ? -16.784 3.685 -2.853 1.00 59.62 91 TRP A C 1
ATOM 669 O O . TRP A 1 91 ? -17.231 4.224 -1.842 1.00 59.62 91 TRP A O 1
ATOM 679 N N . ALA A 1 92 ? -16.613 4.344 -4.004 1.00 53.56 92 ALA A N 1
ATOM 680 C CA . ALA A 1 92 ? -16.991 5.744 -4.196 1.00 53.56 92 ALA A CA 1
ATOM 681 C C . ALA A 1 92 ? -18.495 5.908 -4.486 1.00 53.56 92 ALA A C 1
ATOM 683 O O . ALA A 1 92 ? -19.096 6.902 -4.088 1.00 53.56 92 ALA A O 1
ATOM 684 N N . ASP A 1 93 ? -19.118 4.907 -5.118 1.00 49.22 93 ASP A N 1
ATOM 685 C CA . ASP A 1 93 ? -20.483 5.013 -5.655 1.00 49.22 93 ASP A CA 1
ATOM 686 C C . ASP A 1 93 ? -21.599 4.634 -4.660 1.00 49.22 93 ASP A C 1
ATOM 688 O O . ASP A 1 93 ? -22.769 4.560 -5.025 1.00 49.22 93 ASP A O 1
ATOM 692 N N . GLY A 1 94 ? -21.280 4.414 -3.380 1.00 50.25 94 GLY A N 1
ATOM 693 C CA . GLY A 1 94 ? -22.277 4.256 -2.310 1.00 50.25 94 GLY A CA 1
ATOM 694 C C . GLY A 1 94 ? -23.155 2.993 -2.370 1.00 50.25 94 GLY A C 1
ATOM 695 O O . GLY A 1 94 ? -23.875 2.717 -1.410 1.00 50.25 94 GLY A O 1
ATOM 696 N N . GLU A 1 95 ? -23.076 2.179 -3.424 1.00 47.66 95 GLU A N 1
ATOM 697 C CA . GLU A 1 95 ? -23.799 0.909 -3.549 1.00 47.66 95 GLU A CA 1
ATOM 698 C C . GLU A 1 95 ? -23.096 -0.220 -2.781 1.00 47.66 95 GLU A C 1
ATOM 700 O O . GLU A 1 95 ? -22.638 -1.225 -3.320 1.00 47.66 95 GLU A O 1
ATOM 705 N N . THR A 1 96 ? -23.059 -0.092 -1.456 1.00 51.72 96 THR A N 1
ATOM 706 C CA . THR A 1 96 ? -22.850 -1.246 -0.574 1.00 51.72 96 THR A CA 1
ATOM 707 C C . THR A 1 96 ? -24.165 -2.031 -0.533 1.00 51.72 96 THR A C 1
ATOM 709 O O . THR A 1 96 ? -24.945 -1.926 0.395 1.00 51.72 96 THR A O 1
ATOM 712 N N . GLY A 1 97 ? -24.490 -2.760 -1.598 1.00 42.34 97 GLY A N 1
ATOM 713 C CA . GLY A 1 97 ? -25.729 -3.536 -1.736 1.00 42.34 97 GLY A CA 1
ATOM 714 C C . GLY A 1 97 ? -25.476 -5.041 -1.706 1.00 42.34 97 GLY A C 1
ATOM 715 O O . GLY A 1 97 ? -25.838 -5.740 -2.644 1.00 42.34 97 GLY A O 1
ATOM 716 N N . GLY A 1 98 ? -24.810 -5.557 -0.673 1.00 43.41 98 GLY A N 1
ATOM 717 C CA . GLY A 1 98 ? -24.499 -6.986 -0.550 1.00 43.41 98 GLY A CA 1
ATOM 718 C C . GLY A 1 98 ? -24.274 -7.404 0.905 1.00 43.41 98 GLY A C 1
ATOM 719 O O . GLY A 1 98 ? -24.287 -6.539 1.771 1.00 43.41 98 GLY A O 1
ATOM 720 N N . PRO A 1 99 ? -24.024 -8.692 1.207 1.00 45.72 99 PRO A N 1
ATOM 721 C CA . PRO A 1 99 ? -23.829 -9.208 2.575 1.00 45.72 99 PRO A CA 1
ATOM 722 C C . PRO A 1 99 ? -22.746 -8.480 3.401 1.00 45.72 99 PRO A C 1
ATOM 724 O O . PRO A 1 99 ? -22.719 -8.610 4.621 1.00 45.72 99 PRO A O 1
ATOM 727 N N . ALA A 1 100 ? -21.905 -7.665 2.758 1.00 58.56 100 ALA A N 1
ATOM 728 C CA . ALA A 1 100 ? -20.964 -6.746 3.389 1.00 58.56 100 ALA A CA 1
ATOM 729 C C . ALA A 1 100 ? -21.615 -5.576 4.166 1.00 58.56 100 ALA A C 1
ATOM 731 O O . ALA A 1 100 ? -20.959 -5.020 5.042 1.00 58.56 100 ALA A O 1
ATOM 732 N N . THR A 1 101 ? -22.874 -5.188 3.915 1.00 59.44 101 THR A N 1
ATOM 733 C CA . THR A 1 101 ? -23.514 -4.056 4.630 1.00 59.44 101 THR A CA 1
ATOM 734 C C . THR A 1 101 ? -23.686 -4.295 6.109 1.00 59.44 101 THR A C 1
ATOM 736 O O . THR A 1 101 ? -23.393 -3.408 6.903 1.00 59.44 101 THR A O 1
ATOM 739 N N . VAL A 1 102 ? -24.110 -5.502 6.480 1.00 57.59 102 VAL A N 1
ATOM 740 C CA . VAL A 1 102 ? -24.288 -5.887 7.884 1.00 57.59 102 VAL A CA 1
ATOM 741 C C . VAL A 1 102 ? -22.952 -5.795 8.630 1.00 57.59 102 VAL A C 1
ATOM 743 O O . VAL A 1 102 ? -22.900 -5.353 9.775 1.00 57.59 102 VAL A O 1
ATOM 746 N N . THR A 1 103 ? -21.856 -6.125 7.948 1.00 80.75 103 THR A N 1
ATOM 747 C CA . THR A 1 103 ? -20.494 -6.009 8.473 1.00 80.75 103 THR A CA 1
ATOM 748 C C . THR A 1 103 ? -20.021 -4.552 8.552 1.00 80.75 103 THR A C 1
ATOM 750 O O . THR A 1 103 ? -19.401 -4.162 9.539 1.00 80.75 103 THR A O 1
ATOM 753 N N . VAL A 1 104 ? -20.341 -3.718 7.555 1.00 84.19 104 VAL A N 1
ATOM 754 C CA . VAL A 1 104 ? -20.012 -2.281 7.549 1.00 84.19 104 VAL A CA 1
ATOM 755 C C . VAL A 1 104 ? -20.743 -1.534 8.662 1.00 84.19 104 VAL A C 1
ATOM 757 O O . VAL A 1 104 ? -20.105 -0.760 9.371 1.00 84.19 104 VAL A O 1
ATOM 760 N N . ASP A 1 105 ? -22.045 -1.759 8.845 1.00 85.69 105 ASP A N 1
ATOM 761 C CA . ASP A 1 105 ? -22.814 -1.106 9.911 1.00 85.69 105 ASP A CA 1
ATOM 762 C C . ASP A 1 105 ? -22.275 -1.498 11.292 1.00 85.69 105 ASP A C 1
ATOM 764 O O . ASP A 1 105 ? -22.017 -0.623 12.113 1.00 85.69 105 ASP A O 1
ATOM 768 N N . ALA A 1 106 ? -21.957 -2.780 11.510 1.00 86.94 106 ALA A N 1
ATOM 769 C CA . ALA A 1 106 ? -21.326 -3.231 12.751 1.00 86.94 106 ALA A CA 1
ATOM 770 C C . ALA A 1 106 ? -19.956 -2.568 13.003 1.00 86.94 106 ALA A C 1
ATOM 772 O O . ALA A 1 106 ? -19.626 -2.214 14.137 1.00 86.94 106 ALA A O 1
ATOM 773 N N . LEU A 1 107 ? -19.153 -2.361 11.953 1.00 89.38 107 LEU A N 1
ATOM 774 C CA . LEU A 1 107 ? -17.873 -1.655 12.039 1.00 89.38 107 LEU A CA 1
ATOM 775 C C . LEU A 1 107 ? -18.048 -0.151 12.322 1.00 89.38 107 LEU A C 1
ATOM 777 O O . LEU A 1 107 ? -17.251 0.426 13.068 1.00 89.38 107 LEU A O 1
ATOM 781 N N . VAL A 1 108 ? -19.073 0.491 11.757 1.00 90.62 108 VAL A N 1
ATOM 782 C CA . VAL A 1 108 ? -19.422 1.891 12.053 1.00 90.62 108 VAL A CA 1
ATOM 783 C C . VAL A 1 108 ? -19.901 2.026 13.502 1.00 90.62 108 VAL A C 1
ATOM 785 O O . VAL A 1 108 ? -19.377 2.866 14.233 1.00 90.62 108 VAL A O 1
ATOM 788 N N . ASP A 1 109 ? -20.810 1.159 13.951 1.00 90.00 109 ASP A N 1
ATOM 789 C CA . ASP A 1 109 ? -21.355 1.155 15.315 1.00 90.00 109 ASP A CA 1
ATOM 790 C C . ASP A 1 109 ? -20.271 0.890 16.370 1.00 90.00 109 ASP A C 1
ATOM 792 O O . ASP A 1 109 ? -20.265 1.491 17.447 1.00 90.00 109 ASP A O 1
ATOM 796 N N . ALA A 1 110 ? -19.288 0.047 16.043 1.00 88.38 110 ALA A N 1
ATOM 797 C CA . ALA A 1 110 ? -18.114 -0.197 16.878 1.00 88.38 110 ALA A CA 1
ATOM 798 C C . ALA A 1 110 ? -17.082 0.952 16.857 1.00 88.38 110 ALA A C 1
ATOM 800 O O . ALA A 1 110 ? -16.034 0.856 17.506 1.00 88.38 110 ALA A O 1
ATOM 801 N N . GLY A 1 111 ? -17.329 2.029 16.103 1.00 89.25 111 GLY A N 1
ATOM 802 C CA . GLY A 1 111 ? -16.414 3.162 15.957 1.00 89.25 111 GLY A CA 1
ATOM 803 C C . GLY A 1 111 ? -15.103 2.797 15.255 1.00 89.25 111 GLY A C 1
ATOM 804 O O . GLY A 1 111 ? -14.064 3.405 15.527 1.00 89.25 111 GLY A O 1
ATOM 805 N N . ARG A 1 112 ? -15.126 1.763 14.405 1.00 88.31 112 ARG A N 1
ATOM 806 C CA . ARG A 1 112 ? -13.996 1.317 13.577 1.00 88.31 112 ARG A CA 1
ATOM 807 C C . ARG A 1 112 ? -13.997 2.024 12.221 1.00 88.31 112 ARG A C 1
ATOM 809 O O . ARG A 1 112 ? -12.925 2.249 11.676 1.00 88.31 112 ARG A O 1
ATOM 816 N N . LEU A 1 113 ? -15.158 2.402 11.696 1.00 89.75 113 LEU A N 1
ATOM 817 C CA . LEU A 1 113 ? -15.305 3.131 10.433 1.00 89.75 113 LEU A CA 1
ATOM 818 C C . LEU A 1 113 ? -16.030 4.459 10.640 1.00 89.75 113 LEU A C 1
ATOM 820 O O . LEU A 1 113 ? -16.819 4.612 11.569 1.00 89.75 113 LEU A O 1
ATOM 824 N N . GLU A 1 114 ? -15.794 5.405 9.736 1.00 90.06 114 GLU A N 1
ATOM 825 C CA . GLU A 1 114 ? -16.525 6.669 9.676 1.00 90.06 114 GLU A CA 1
ATOM 826 C C . GLU A 1 114 ? -17.185 6.825 8.304 1.00 90.06 114 GLU A C 1
ATOM 828 O O . GLU A 1 114 ? -16.533 6.653 7.278 1.00 90.06 114 GLU A O 1
ATOM 833 N N . ARG A 1 115 ? -18.466 7.211 8.270 1.00 87.00 115 ARG A N 1
ATOM 834 C CA . ARG A 1 115 ? -19.124 7.672 7.039 1.00 87.00 115 ARG A CA 1
ATOM 835 C C . ARG A 1 115 ? -18.899 9.177 6.891 1.00 87.00 115 ARG A C 1
ATOM 837 O O . ARG A 1 115 ? -19.370 9.950 7.726 1.00 87.00 115 ARG A O 1
ATOM 844 N N . ARG A 1 116 ? -18.196 9.614 5.843 1.00 83.00 116 ARG A N 1
ATOM 845 C CA . ARG A 1 116 ? -17.962 11.036 5.535 1.00 83.00 116 ARG A CA 1
ATOM 846 C C . ARG A 1 116 ? -18.351 11.331 4.094 1.00 83.00 116 ARG A C 1
ATOM 848 O O . ARG A 1 116 ? -17.767 10.779 3.181 1.00 83.00 116 ARG A O 1
ATOM 855 N N . ALA A 1 117 ? -19.319 12.230 3.905 1.00 79.56 117 ALA A N 1
ATOM 856 C CA . ALA A 1 117 ? -19.783 12.665 2.581 1.00 79.56 117 ALA A CA 1
ATOM 857 C C . ALA A 1 117 ? -20.194 11.514 1.630 1.00 79.56 117 ALA A C 1
ATOM 859 O O . ALA A 1 117 ? -20.030 11.628 0.424 1.00 79.56 117 ALA A O 1
ATOM 860 N N . GLY A 1 118 ? -20.741 10.420 2.173 1.00 72.75 118 GLY A N 1
ATOM 861 C CA . GLY A 1 118 ? -21.119 9.230 1.395 1.00 72.75 118 GLY A CA 1
ATOM 862 C C . GLY A 1 118 ? -19.999 8.198 1.233 1.00 72.75 118 GLY A C 1
ATOM 863 O O . GLY A 1 118 ? -20.283 7.069 0.852 1.00 72.75 118 GLY A O 1
ATOM 864 N N . GLU A 1 119 ? -18.767 8.535 1.612 1.00 77.00 119 GLU A N 1
ATOM 865 C CA . GLU A 1 119 ? -17.616 7.634 1.565 1.00 77.00 119 GLU A CA 1
ATOM 866 C C . GLU A 1 119 ? -17.380 6.952 2.918 1.00 77.00 119 GLU A C 1
ATOM 868 O O . GLU A 1 119 ? -17.612 7.531 3.989 1.00 77.00 119 GLU A O 1
ATOM 873 N N . LEU A 1 120 ? -16.882 5.716 2.874 1.00 82.56 120 LEU A N 1
ATOM 874 C CA . LEU A 1 120 ? -16.392 4.998 4.047 1.00 82.56 120 LEU A CA 1
ATOM 875 C C . LEU A 1 120 ? -14.912 5.311 4.244 1.00 82.56 120 LEU A C 1
ATOM 877 O O . LEU A 1 120 ? -14.097 5.081 3.358 1.00 82.56 120 LEU A O 1
ATOM 881 N N . VAL A 1 121 ? -14.580 5.828 5.423 1.00 87.88 121 VAL A N 1
ATOM 882 C CA . VAL A 1 121 ? -13.216 6.161 5.826 1.00 87.88 121 VAL A CA 1
ATOM 883 C C . VAL A 1 121 ? -12.779 5.195 6.913 1.00 87.88 121 VAL A C 1
ATOM 885 O O . VAL A 1 121 ? -13.490 5.012 7.907 1.00 87.88 121 VAL A O 1
ATOM 888 N N . VAL A 1 122 ? -11.582 4.625 6.760 1.00 90.31 122 VAL A N 1
ATOM 889 C CA . VAL A 1 122 ? -10.949 3.812 7.807 1.00 90.31 122 VAL A CA 1
ATOM 890 C C . VAL A 1 122 ? -9.913 4.661 8.555 1.00 90.31 122 VAL A C 1
ATOM 892 O O . VAL A 1 122 ? -8.771 4.806 8.102 1.00 90.31 122 VAL A O 1
ATOM 895 N N . PRO A 1 123 ? -10.274 5.259 9.706 1.00 90.88 123 PRO A N 1
ATOM 896 C CA . PRO A 1 123 ? -9.342 6.074 10.468 1.00 90.88 123 PRO A CA 1
ATOM 897 C C . PRO A 1 123 ? -8.269 5.197 11.128 1.00 90.88 123 PRO A C 1
ATOM 899 O O . PRO A 1 123 ? -8.537 4.103 11.623 1.00 90.88 123 PRO A O 1
ATOM 902 N N . LEU A 1 124 ? -7.046 5.714 11.202 1.00 88.19 124 LEU A N 1
ATOM 903 C CA . LEU A 1 124 ? -5.894 5.082 11.849 1.00 88.19 124 LEU A CA 1
ATOM 904 C C . LEU A 1 124 ? -5.378 5.933 13.028 1.00 88.19 124 LEU A C 1
ATOM 906 O O . LEU A 1 124 ? -4.217 6.358 13.039 1.00 88.19 124 LEU A O 1
ATOM 910 N N . PRO A 1 125 ? -6.209 6.231 14.047 1.00 86.50 125 PRO A N 1
ATOM 911 C CA . PRO A 1 125 ? -5.778 7.019 15.191 1.00 86.50 125 PRO A CA 1
ATOM 912 C C . PRO A 1 125 ? -4.864 6.202 16.109 1.00 86.50 125 PRO A C 1
ATOM 914 O O . PRO A 1 125 ? -4.779 4.974 16.035 1.00 86.50 125 PRO A O 1
ATOM 917 N N . ARG A 1 126 ? -4.193 6.888 17.040 1.00 78.75 126 ARG A N 1
ATOM 918 C CA . ARG A 1 126 ? -3.321 6.224 18.022 1.00 78.75 126 ARG A CA 1
ATOM 919 C C . ARG A 1 126 ? -4.075 5.600 19.204 1.00 78.75 126 ARG A C 1
ATOM 921 O O . ARG A 1 126 ? -3.561 4.692 19.855 1.00 78.75 126 ARG A O 1
ATOM 928 N N . ALA A 1 127 ? -5.280 6.088 19.486 1.00 79.75 127 ALA A N 1
ATOM 929 C CA . ALA A 1 127 ? -6.098 5.696 20.630 1.00 79.75 127 ALA A CA 1
ATOM 930 C C . ALA A 1 127 ? -7.582 5.569 20.244 1.00 79.75 127 ALA A C 1
ATOM 932 O O . ALA A 1 127 ? -7.983 5.976 19.155 1.00 79.75 127 ALA A O 1
ATOM 933 N N . GLY A 1 128 ? -8.386 5.003 21.148 1.00 82.56 128 GLY A N 1
ATOM 934 C CA . GLY A 1 128 ? -9.806 4.725 20.916 1.00 82.56 128 GLY A CA 1
ATOM 935 C C . GLY A 1 128 ? -10.055 3.404 20.181 1.00 82.56 128 GLY A C 1
ATOM 936 O O . GLY A 1 128 ? -9.121 2.646 19.911 1.00 82.56 128 GLY A O 1
ATOM 937 N N . ALA A 1 129 ? -11.324 3.123 19.876 1.00 82.44 129 ALA A N 1
ATOM 938 C CA . ALA A 1 129 ? -11.742 1.885 19.211 1.00 82.44 129 ALA A CA 1
ATOM 939 C C . ALA A 1 129 ? -11.062 1.712 17.841 1.00 82.44 129 ALA A C 1
ATOM 941 O O . ALA A 1 129 ? -10.447 0.679 17.579 1.00 82.44 129 ALA A O 1
ATOM 942 N N . ALA A 1 130 ? -11.043 2.771 17.028 1.00 86.31 130 ALA A N 1
ATOM 943 C CA . ALA A 1 130 ? -10.380 2.799 15.726 1.00 86.31 130 ALA A CA 1
ATOM 944 C C . ALA A 1 130 ? -8.853 2.570 15.766 1.00 86.31 130 ALA A C 1
ATOM 946 O O . ALA A 1 130 ? -8.270 2.195 14.754 1.00 86.31 130 ALA A O 1
ATOM 947 N N . ALA A 1 131 ? -8.167 2.689 16.913 1.00 84.88 131 ALA A N 1
ATOM 948 C CA . ALA A 1 131 ? -6.737 2.347 16.995 1.00 84.88 131 ALA A CA 1
ATOM 949 C C . ALA A 1 131 ? -6.450 0.854 16.740 1.00 84.88 131 ALA A C 1
ATOM 951 O O . ALA A 1 131 ? -5.294 0.458 16.546 1.00 84.88 131 ALA A O 1
ATOM 952 N N . ARG A 1 132 ? -7.495 0.020 16.763 1.00 85.69 132 ARG A N 1
ATOM 953 C CA . ARG A 1 132 ? -7.463 -1.397 16.391 1.00 85.69 132 ARG A CA 1
ATOM 954 C C . ARG A 1 132 ? -7.409 -1.608 14.873 1.00 85.69 132 ARG A C 1
ATOM 956 O O . ARG A 1 132 ? -6.976 -2.669 14.442 1.00 85.69 132 ARG A O 1
ATOM 963 N N . ASN A 1 133 ? -7.760 -0.603 14.066 1.00 89.62 133 ASN A N 1
ATOM 964 C CA . ASN A 1 133 ? -7.697 -0.670 12.599 1.00 89.62 133 ASN A CA 1
ATOM 965 C C . ASN A 1 133 ? -6.275 -0.857 12.069 1.00 89.62 133 ASN A C 1
ATOM 967 O O . ASN A 1 133 ? -6.092 -1.408 10.989 1.00 89.62 133 ASN A O 1
ATOM 971 N N . TRP A 1 134 ? -5.267 -0.457 12.850 1.00 89.19 134 TRP A N 1
ATOM 972 C CA . TRP A 1 134 ? -3.862 -0.678 12.521 1.00 89.19 134 TRP A CA 1
ATOM 973 C C . TRP A 1 134 ? -3.521 -2.152 12.289 1.00 89.19 134 TRP A C 1
ATOM 975 O O . TRP A 1 134 ? -2.702 -2.429 11.425 1.00 89.19 134 TRP A O 1
ATOM 985 N N . GLY A 1 135 ? -4.136 -3.089 13.021 1.00 88.12 135 GLY A N 1
ATOM 986 C CA . GLY A 1 135 ? -3.888 -4.522 12.829 1.00 88.12 135 GLY A CA 1
ATOM 987 C C . GLY A 1 135 ? -4.286 -4.991 11.423 1.00 88.12 135 GLY A C 1
ATOM 988 O O . GLY A 1 135 ? -3.402 -5.370 10.654 1.00 88.12 135 GLY A O 1
ATOM 989 N N . PRO A 1 136 ? -5.579 -4.899 11.058 1.00 89.81 136 PRO A N 1
ATOM 990 C CA . PRO A 1 136 ? -6.061 -5.215 9.713 1.00 89.81 136 PRO A CA 1
ATOM 991 C C . PRO A 1 136 ? -5.338 -4.439 8.604 1.00 89.81 136 PRO A C 1
ATOM 993 O O . PRO A 1 136 ? -4.891 -5.033 7.629 1.00 89.81 136 PRO A O 1
ATOM 996 N N . ALA A 1 137 ? -5.112 -3.132 8.778 1.00 91.69 137 ALA A N 1
ATOM 997 C CA . ALA A 1 137 ? -4.413 -2.327 7.775 1.00 91.69 137 ALA A CA 1
ATOM 998 C C . ALA A 1 137 ? -2.969 -2.801 7.531 1.00 91.69 137 ALA A C 1
ATOM 1000 O O . ALA A 1 137 ? -2.541 -2.914 6.384 1.00 91.69 137 ALA A O 1
ATOM 1001 N N . LEU A 1 138 ? -2.213 -3.114 8.591 1.00 90.44 138 LEU A N 1
ATOM 1002 C CA . LEU A 1 138 ? -0.858 -3.663 8.468 1.00 90.44 138 LEU A CA 1
ATOM 1003 C C . LEU A 1 138 ? -0.855 -5.061 7.842 1.00 90.44 138 LEU A C 1
ATOM 1005 O O . LEU A 1 138 ? 0.069 -5.367 7.089 1.00 90.44 138 LEU A O 1
ATOM 1009 N N . ALA A 1 139 ? -1.871 -5.887 8.112 1.00 90.81 139 ALA A N 1
ATOM 1010 C CA . ALA A 1 139 ? -2.009 -7.204 7.497 1.00 90.81 139 ALA A CA 1
ATOM 1011 C C . ALA A 1 139 ? -2.169 -7.095 5.972 1.00 90.81 139 ALA A C 1
ATOM 1013 O O . ALA A 1 139 ? -1.381 -7.700 5.242 1.00 90.81 139 ALA A O 1
ATOM 1014 N N . VAL A 1 140 ? -3.091 -6.247 5.502 1.00 93.12 140 VAL A N 1
ATOM 1015 C CA . VAL A 1 140 ? -3.307 -6.011 4.063 1.00 93.12 140 VAL A CA 1
ATOM 1016 C C . VAL A 1 140 ? -2.070 -5.399 3.411 1.00 93.12 140 VAL A C 1
ATOM 1018 O O . VAL A 1 140 ? -1.588 -5.918 2.406 1.00 93.12 140 VAL A O 1
ATOM 1021 N N . MET A 1 141 ? -1.469 -4.363 4.013 1.00 94.69 141 MET A N 1
ATOM 1022 C CA . MET A 1 141 ? -0.227 -3.778 3.487 1.00 94.69 141 MET A CA 1
ATOM 1023 C C . MET A 1 141 ? 0.895 -4.818 3.367 1.00 94.69 141 MET A C 1
ATOM 1025 O O . MET A 1 141 ? 1.663 -4.780 2.407 1.00 94.69 141 MET A O 1
ATOM 1029 N N . ARG A 1 142 ? 1.001 -5.757 4.319 1.00 93.19 142 ARG A N 1
ATOM 1030 C CA . ARG A 1 142 ? 2.006 -6.828 4.284 1.00 93.19 142 ARG A CA 1
ATOM 1031 C C . ARG A 1 142 ? 1.750 -7.815 3.152 1.00 93.19 142 ARG A C 1
ATOM 1033 O O . ARG A 1 142 ? 2.712 -8.193 2.490 1.00 93.19 142 ARG A O 1
ATOM 1040 N N . ALA A 1 143 ? 0.501 -8.231 2.954 1.00 94.69 143 ALA A N 1
ATOM 1041 C CA . ALA A 1 143 ? 0.122 -9.138 1.874 1.00 94.69 143 ALA A CA 1
ATOM 1042 C C . ALA A 1 143 ? 0.427 -8.511 0.505 1.00 94.69 143 ALA A C 1
ATOM 1044 O O . ALA A 1 143 ? 1.162 -9.095 -0.287 1.00 94.69 143 ALA A O 1
ATOM 1045 N N . VAL A 1 144 ? -0.020 -7.271 0.293 1.00 95.75 144 VAL A N 1
ATOM 1046 C CA . VAL A 1 144 ? 0.242 -6.497 -0.929 1.00 95.75 144 VAL A CA 1
ATOM 1047 C C . VAL A 1 144 ? 1.741 -6.308 -1.169 1.00 95.75 144 VAL A C 1
ATOM 1049 O O . VAL A 1 144 ? 2.236 -6.544 -2.265 1.00 95.75 144 VAL A O 1
ATOM 1052 N N . THR A 1 145 ? 2.498 -5.917 -0.141 1.00 96.00 145 THR A N 1
ATOM 1053 C CA . THR A 1 145 ? 3.948 -5.706 -0.283 1.00 96.00 145 THR A CA 1
ATOM 1054 C C . THR A 1 145 ? 4.685 -7.004 -0.612 1.00 96.00 145 THR A C 1
ATOM 1056 O O . THR A 1 145 ? 5.677 -6.964 -1.334 1.00 96.00 145 THR A O 1
ATOM 1059 N N . ALA A 1 146 ? 4.237 -8.148 -0.085 1.00 95.56 146 ALA A N 1
ATOM 1060 C CA . ALA A 1 146 ? 4.836 -9.440 -0.407 1.00 95.56 146 ALA A CA 1
ATOM 1061 C C . ALA A 1 146 ? 4.641 -9.792 -1.890 1.00 95.56 146 ALA A C 1
ATOM 1063 O O . ALA A 1 146 ? 5.612 -10.135 -2.555 1.00 95.56 146 ALA A O 1
ATOM 1064 N N . ASP A 1 147 ? 3.430 -9.609 -2.415 1.00 96.69 147 ASP A N 1
ATOM 1065 C CA . ASP A 1 147 ? 3.142 -9.819 -3.836 1.00 96.69 147 ASP A CA 1
ATOM 1066 C C . ASP A 1 147 ? 3.946 -8.862 -4.744 1.00 96.69 147 ASP A C 1
ATOM 1068 O O . ASP A 1 147 ? 4.600 -9.288 -5.700 1.00 96.69 147 ASP A O 1
ATOM 1072 N N . LEU A 1 148 ? 3.997 -7.571 -4.395 1.00 97.19 148 LEU A N 1
ATOM 1073 C CA . LEU A 1 148 ? 4.814 -6.588 -5.115 1.00 97.19 148 LEU A CA 1
ATOM 1074 C C . LEU A 1 148 ? 6.303 -6.936 -5.094 1.00 97.19 148 LEU A C 1
ATOM 1076 O O . LEU A 1 148 ? 7.001 -6.708 -6.081 1.00 97.19 148 LEU A O 1
ATOM 1080 N N . LEU A 1 149 ? 6.805 -7.481 -3.983 1.00 96.25 149 LEU A N 1
ATOM 1081 C CA . LEU A 1 149 ? 8.202 -7.882 -3.857 1.00 96.25 149 LEU A CA 1
ATOM 1082 C C . LEU A 1 149 ? 8.545 -9.034 -4.808 1.00 96.25 149 LEU A C 1
ATOM 1084 O O . LEU A 1 149 ? 9.581 -8.965 -5.470 1.00 96.25 149 LEU A O 1
ATOM 1088 N N . ASP A 1 150 ? 7.681 -10.044 -4.923 1.00 97.12 150 ASP A N 1
ATOM 1089 C CA . ASP A 1 150 ? 7.878 -11.181 -5.834 1.00 97.12 150 ASP A CA 1
ATOM 1090 C C . ASP A 1 150 ? 7.880 -10.723 -7.307 1.00 97.12 150 ASP A C 1
ATOM 1092 O O . ASP A 1 150 ? 8.708 -11.146 -8.132 1.00 97.12 150 ASP A O 1
ATOM 1096 N N . ARG A 1 151 ? 6.996 -9.775 -7.640 1.00 97.50 151 ARG A N 1
ATOM 1097 C CA . ARG A 1 151 ? 6.945 -9.129 -8.959 1.00 97.50 151 ARG A CA 1
ATOM 1098 C C . ARG A 1 151 ? 8.184 -8.269 -9.233 1.00 97.50 151 ARG A C 1
ATOM 1100 O O . ARG A 1 151 ? 8.802 -8.400 -10.293 1.00 97.50 151 ARG A O 1
ATOM 1107 N N . ALA A 1 152 ? 8.622 -7.461 -8.270 1.00 95.31 152 ALA A N 1
ATOM 1108 C CA . ALA A 1 152 ? 9.830 -6.644 -8.386 1.00 95.31 152 ALA A CA 1
ATOM 1109 C C . ALA A 1 152 ? 11.114 -7.484 -8.471 1.00 95.31 152 ALA A C 1
ATOM 1111 O O . ALA A 1 152 ? 12.035 -7.129 -9.206 1.00 95.31 152 ALA A O 1
ATOM 1112 N N . GLU A 1 153 ? 11.177 -8.629 -7.788 1.00 96.06 153 GLU A N 1
ATOM 1113 C CA . GLU A 1 153 ? 12.285 -9.575 -7.930 1.00 96.06 153 GLU A CA 1
ATOM 1114 C C . GLU A 1 153 ? 12.374 -10.088 -9.375 1.00 96.06 153 GLU A C 1
ATOM 1116 O O . GLU A 1 153 ? 13.456 -10.159 -9.964 1.00 96.06 153 GLU A O 1
ATOM 1121 N N . THR A 1 154 ? 11.226 -10.387 -9.988 1.00 95.12 154 THR A N 1
ATOM 1122 C CA . THR A 1 154 ? 11.156 -10.773 -11.401 1.00 95.12 154 THR A CA 1
ATOM 1123 C C . THR A 1 154 ? 11.667 -9.662 -12.317 1.00 95.12 154 THR A C 1
ATOM 1125 O O . THR A 1 154 ? 12.468 -9.949 -13.210 1.00 95.12 154 THR A O 1
ATOM 1128 N N . LEU A 1 155 ? 11.282 -8.406 -12.073 1.00 93.62 155 LEU A N 1
ATOM 1129 C CA . LEU A 1 155 ? 11.784 -7.250 -12.824 1.00 93.62 155 LEU A CA 1
ATOM 1130 C C . LEU A 1 155 ? 13.304 -7.092 -12.694 1.00 93.62 155 LEU A C 1
ATOM 1132 O O . LEU A 1 155 ? 13.989 -6.948 -13.707 1.00 93.62 155 LEU A O 1
ATOM 1136 N N . ALA A 1 156 ? 13.839 -7.184 -11.475 1.00 91.69 156 ALA A N 1
ATOM 1137 C CA . ALA A 1 156 ? 15.274 -7.090 -11.208 1.00 91.69 156 ALA A CA 1
ATOM 1138 C C . ALA A 1 156 ? 16.069 -8.244 -11.842 1.00 91.69 156 ALA A C 1
ATOM 1140 O O . ALA A 1 156 ? 17.200 -8.058 -12.285 1.00 91.69 156 ALA A O 1
ATOM 1141 N N . ARG A 1 157 ? 15.494 -9.452 -11.926 1.00 92.50 157 ARG A N 1
ATOM 1142 C CA . ARG A 1 157 ? 16.108 -10.563 -12.670 1.00 92.50 157 ARG A CA 1
ATOM 1143 C C . ARG A 1 157 ? 16.115 -10.299 -14.175 1.00 92.50 157 ARG A C 1
ATOM 1145 O O . ARG A 1 157 ? 17.146 -10.517 -14.806 1.00 92.50 157 ARG A O 1
ATOM 1152 N N . ARG A 1 158 ? 14.999 -9.828 -14.745 1.00 92.06 158 ARG A N 1
ATOM 1153 C CA . ARG A 1 158 ? 14.878 -9.525 -16.184 1.00 92.06 158 ARG A CA 1
ATOM 1154 C C . ARG A 1 158 ? 15.824 -8.407 -16.615 1.00 92.06 158 ARG A C 1
ATOM 1156 O O . ARG A 1 158 ? 16.486 -8.547 -17.639 1.00 92.06 158 ARG A O 1
ATOM 1163 N N . SER A 1 159 ? 15.951 -7.349 -15.814 1.00 90.88 159 SER A N 1
ATOM 1164 C CA . SER A 1 159 ? 16.802 -6.200 -16.144 1.00 90.88 159 SER A CA 1
ATOM 1165 C C . SER A 1 159 ? 18.291 -6.551 -16.257 1.00 90.88 159 SER A C 1
ATOM 1167 O O . SER A 1 159 ? 19.019 -5.891 -16.988 1.00 90.88 159 SER A O 1
ATOM 1169 N N . ARG A 1 160 ? 18.762 -7.623 -15.602 1.00 90.06 160 ARG A N 1
ATOM 1170 C CA . ARG A 1 160 ? 20.156 -8.099 -15.714 1.00 90.06 160 ARG A CA 1
ATOM 1171 C C . ARG A 1 160 ? 20.499 -8.713 -17.067 1.00 90.06 160 ARG A C 1
ATOM 1173 O O . ARG A 1 160 ? 21.679 -8.829 -17.380 1.00 90.06 160 ARG A O 1
ATOM 1180 N N . ALA A 1 161 ? 19.497 -9.138 -17.832 1.00 89.12 161 ALA A N 1
ATOM 1181 C CA . ALA A 1 161 ? 19.690 -9.742 -19.146 1.00 89.12 161 ALA A CA 1
ATOM 1182 C C . ALA A 1 161 ? 19.719 -8.706 -20.286 1.00 89.12 161 ALA A C 1
ATOM 1184 O O . ALA A 1 161 ? 19.911 -9.090 -21.438 1.00 89.12 161 ALA A O 1
ATOM 1185 N N . VAL A 1 162 ? 19.511 -7.419 -19.981 1.00 85.69 162 VAL A N 1
ATOM 1186 C CA . VAL A 1 162 ? 19.402 -6.335 -20.966 1.00 85.69 162 VAL A CA 1
ATOM 1187 C C . VAL A 1 162 ? 20.549 -5.340 -20.788 1.00 85.69 162 VAL A C 1
ATOM 1189 O O . VAL A 1 162 ? 20.969 -5.059 -19.665 1.00 85.69 162 VAL A O 1
ATOM 1192 N N . ASP A 1 163 ? 21.044 -4.792 -21.898 1.00 89.62 163 ASP A N 1
ATOM 1193 C CA . ASP A 1 163 ? 22.038 -3.712 -21.914 1.00 89.62 163 ASP A CA 1
ATOM 1194 C C . ASP A 1 163 ? 21.367 -2.348 -21.664 1.00 89.62 163 ASP A C 1
ATOM 1196 O O . ASP A 1 163 ? 21.197 -1.534 -22.566 1.00 89.62 163 ASP A O 1
ATOM 1200 N N . ALA A 1 164 ? 20.882 -2.166 -20.434 1.00 89.00 164 ALA A N 1
ATOM 1201 C CA . ALA A 1 164 ? 20.158 -0.984 -19.967 1.00 89.00 164 ALA A CA 1
ATOM 1202 C C . ALA A 1 164 ? 20.561 -0.697 -18.503 1.00 89.00 164 ALA A C 1
ATOM 1204 O O . ALA A 1 164 ? 19.902 -1.166 -17.562 1.00 89.00 164 ALA A O 1
ATOM 1205 N N . PRO A 1 165 ? 21.730 -0.067 -18.274 1.00 90.38 165 PRO A N 1
ATOM 1206 C CA . PRO A 1 165 ? 22.333 0.034 -16.947 1.00 90.38 165 PRO A CA 1
ATOM 1207 C C . PRO A 1 165 ? 21.493 0.843 -15.952 1.00 90.38 165 PRO A C 1
ATOM 1209 O O . PRO A 1 165 ? 21.438 0.453 -14.779 1.00 90.38 165 PRO A O 1
ATOM 1212 N N . ASP A 1 166 ? 20.820 1.905 -16.399 1.00 89.69 166 ASP A N 1
ATOM 1213 C CA . ASP A 1 166 ? 20.026 2.781 -15.533 1.00 89.69 166 ASP A CA 1
ATOM 1214 C C . ASP A 1 166 ? 18.707 2.105 -15.136 1.00 89.69 166 ASP A C 1
ATOM 1216 O O . ASP A 1 166 ? 18.352 2.047 -13.956 1.00 89.69 166 ASP A O 1
ATOM 1220 N N . ALA A 1 167 ? 18.029 1.474 -16.093 1.00 88.81 167 ALA A N 1
ATOM 1221 C CA . ALA A 1 167 ? 16.865 0.624 -15.878 1.00 88.81 167 ALA A CA 1
ATOM 1222 C C . ALA A 1 167 ? 17.165 -0.522 -14.908 1.00 88.81 167 ALA A C 1
ATOM 1224 O O . ALA A 1 167 ? 16.367 -0.817 -14.011 1.00 88.81 167 ALA A O 1
ATOM 1225 N N . ARG A 1 168 ? 18.334 -1.162 -15.050 1.00 92.31 168 ARG A N 1
ATOM 1226 C CA . ARG A 1 168 ? 18.786 -2.203 -14.123 1.00 92.31 168 ARG A CA 1
ATOM 1227 C C . ARG A 1 168 ? 18.934 -1.654 -12.711 1.00 92.31 168 ARG A C 1
ATOM 1229 O O . ARG A 1 168 ? 18.384 -2.253 -11.785 1.00 92.31 168 ARG A O 1
ATOM 1236 N N . ALA A 1 169 ? 19.630 -0.532 -12.546 1.00 90.38 169 ALA A N 1
ATOM 1237 C CA . ALA A 1 169 ? 19.816 0.095 -11.242 1.00 90.38 169 ALA A CA 1
ATOM 1238 C C . ALA A 1 169 ? 18.473 0.480 -10.597 1.00 90.38 169 ALA A C 1
ATOM 1240 O O . ALA A 1 169 ? 18.259 0.196 -9.416 1.00 90.38 169 ALA A O 1
ATOM 1241 N N . ALA A 1 170 ? 17.545 1.042 -11.375 1.00 90.25 170 ALA A N 1
ATOM 1242 C CA . ALA A 1 170 ? 16.228 1.449 -10.896 1.00 90.25 170 ALA A CA 1
ATOM 1243 C C . ALA A 1 170 ? 15.367 0.249 -10.458 1.00 90.25 170 ALA A C 1
ATOM 1245 O O . ALA A 1 170 ? 14.809 0.256 -9.361 1.00 90.25 170 ALA A O 1
ATOM 1246 N N . CYS A 1 171 ? 15.326 -0.832 -11.246 1.00 92.25 171 CYS A N 1
ATOM 1247 C CA . CYS A 1 171 ? 14.619 -2.067 -10.879 1.00 92.25 171 CYS A CA 1
ATOM 1248 C C . CYS A 1 171 ? 15.202 -2.726 -9.614 1.00 92.25 171 CYS A C 1
ATOM 1250 O O . CYS A 1 171 ? 14.459 -3.209 -8.758 1.00 92.25 171 CYS A O 1
ATOM 1252 N N . GLU A 1 172 ? 16.529 -2.735 -9.462 1.00 91.69 172 GLU A N 1
ATOM 1253 C CA . GLU A 1 172 ? 17.177 -3.253 -8.253 1.00 91.69 172 GLU A CA 1
ATOM 1254 C C . GLU A 1 172 ? 16.953 -2.359 -7.027 1.00 91.69 172 GLU A C 1
ATOM 1256 O O . GLU A 1 172 ? 16.896 -2.869 -5.905 1.00 91.69 172 GLU A O 1
ATOM 1261 N N . SER A 1 173 ? 16.837 -1.042 -7.221 1.00 89.75 173 SER A N 1
ATOM 1262 C CA . SER A 1 173 ? 16.467 -0.092 -6.167 1.00 89.75 173 SER A CA 1
ATOM 1263 C C . SER A 1 173 ? 15.032 -0.333 -5.697 1.00 89.75 173 SER A C 1
ATOM 1265 O O . SER A 1 173 ? 14.802 -0.540 -4.506 1.00 89.75 173 SER A O 1
ATOM 1267 N N . LEU A 1 174 ? 14.086 -0.434 -6.636 1.00 91.38 174 LEU A N 1
ATOM 1268 C CA . LEU A 1 174 ? 12.681 -0.729 -6.359 1.00 91.38 174 LEU A CA 1
ATOM 1269 C C . LEU A 1 174 ? 12.513 -2.025 -5.553 1.00 91.38 174 LEU A C 1
ATOM 1271 O O . LEU A 1 174 ? 11.850 -2.031 -4.514 1.00 91.38 174 LEU A O 1
ATOM 1275 N N . TYR A 1 175 ? 13.177 -3.107 -5.975 1.00 93.44 175 TYR A N 1
ATOM 1276 C CA . TYR A 1 175 ? 13.195 -4.371 -5.232 1.00 93.44 175 TYR A CA 1
ATOM 1277 C C . TYR A 1 175 ? 13.727 -4.196 -3.799 1.00 93.44 175 TYR A C 1
ATOM 1279 O O . TYR A 1 175 ? 13.124 -4.687 -2.842 1.00 93.44 175 TYR A O 1
ATOM 1287 N N . ARG A 1 176 ? 14.837 -3.464 -3.624 1.00 91.50 176 ARG A N 1
ATOM 1288 C CA . ARG A 1 176 ? 15.424 -3.203 -2.300 1.00 91.50 176 ARG A CA 1
ATOM 1289 C C . ARG A 1 176 ? 14.490 -2.393 -1.401 1.00 91.50 176 ARG A C 1
ATOM 1291 O O . ARG A 1 176 ? 14.342 -2.737 -0.229 1.00 91.50 176 ARG A O 1
ATOM 1298 N N . MET A 1 177 ? 13.832 -1.365 -1.930 1.00 90.62 177 MET A N 1
ATOM 1299 C CA . MET A 1 177 ? 12.882 -0.548 -1.170 1.00 90.62 177 MET A CA 1
ATOM 1300 C C . MET A 1 177 ? 11.647 -1.354 -0.747 1.00 90.62 177 MET A C 1
ATOM 1302 O O . MET A 1 177 ? 11.232 -1.266 0.407 1.00 90.62 177 MET A O 1
ATOM 1306 N N . LEU A 1 178 ? 11.105 -2.208 -1.622 1.00 93.25 178 LEU A N 1
ATOM 1307 C CA . LEU A 1 178 ? 10.009 -3.122 -1.270 1.00 93.25 178 LEU A CA 1
ATOM 1308 C C . LEU A 1 178 ? 10.426 -4.141 -0.201 1.00 93.25 178 LEU A C 1
ATOM 1310 O O . LEU A 1 178 ? 9.667 -4.413 0.732 1.00 93.25 178 LEU A O 1
ATOM 1314 N N . ALA A 1 179 ? 11.654 -4.663 -0.277 1.00 91.38 179 ALA A N 1
ATOM 1315 C CA . ALA A 1 179 ? 12.193 -5.542 0.756 1.00 91.38 179 ALA A CA 1
ATOM 1316 C C . ALA A 1 179 ? 12.309 -4.814 2.108 1.00 91.38 179 ALA A C 1
ATOM 1318 O O . ALA A 1 179 ? 11.921 -5.370 3.140 1.00 91.38 179 ALA A O 1
ATOM 1319 N N . SER A 1 180 ? 12.773 -3.559 2.103 1.00 88.94 180 SER A N 1
ATOM 1320 C CA . SER A 1 180 ? 12.794 -2.681 3.279 1.00 88.94 180 SER A CA 1
ATOM 1321 C C . SER A 1 180 ? 11.392 -2.423 3.836 1.00 88.94 180 SER A C 1
ATOM 1323 O O . SER A 1 180 ? 11.198 -2.500 5.049 1.00 88.94 180 SER A O 1
ATOM 1325 N N . LEU A 1 181 ? 10.399 -2.179 2.979 1.00 90.38 181 LEU A N 1
ATOM 1326 C CA . LEU A 1 181 ? 9.013 -1.973 3.394 1.00 90.38 181 LEU A CA 1
ATOM 1327 C C . LEU A 1 181 ? 8.417 -3.219 4.049 1.00 90.38 181 LEU A C 1
ATOM 1329 O O . LEU A 1 181 ? 7.835 -3.121 5.130 1.00 90.38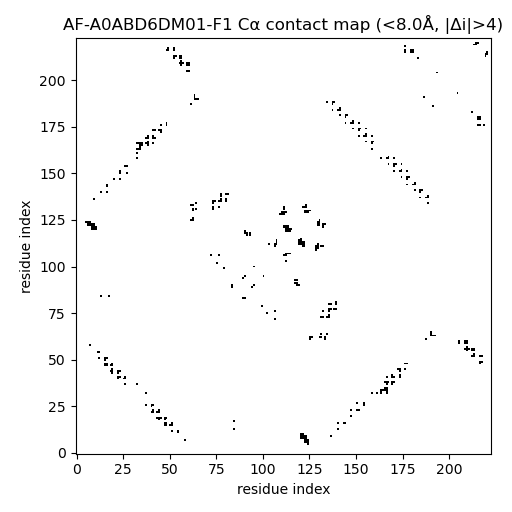 181 LEU A O 1
ATOM 1333 N N . ARG A 1 182 ? 8.612 -4.405 3.462 1.00 90.56 182 ARG A N 1
ATOM 1334 C CA . ARG A 1 182 ? 8.198 -5.680 4.072 1.00 90.56 182 ARG A CA 1
ATOM 1335 C C . ARG A 1 182 ? 8.773 -5.814 5.482 1.00 90.56 182 ARG A C 1
ATOM 1337 O O . ARG A 1 182 ? 8.071 -6.174 6.424 1.00 90.56 182 ARG A O 1
ATOM 1344 N N . ASP A 1 183 ? 10.049 -5.489 5.628 1.00 85.88 183 ASP A N 1
ATOM 1345 C CA . ASP A 1 183 ? 10.781 -5.490 6.889 1.00 85.88 183 ASP A CA 1
ATOM 1346 C C . ASP A 1 183 ? 10.198 -4.514 7.930 1.00 85.88 183 ASP A C 1
ATOM 1348 O O . ASP A 1 183 ? 10.151 -4.836 9.123 1.00 85.88 183 ASP A O 1
ATOM 1352 N N . VAL A 1 184 ? 9.772 -3.323 7.499 1.00 85.00 184 VAL A N 1
ATOM 1353 C CA . VAL A 1 184 ? 9.083 -2.322 8.332 1.00 85.00 184 VAL A CA 1
ATOM 1354 C C . VAL A 1 184 ? 7.717 -2.853 8.769 1.00 85.00 184 VAL A C 1
ATOM 1356 O O . VAL A 1 184 ? 7.401 -2.826 9.959 1.00 85.00 184 VAL A O 1
ATOM 1359 N N . LEU A 1 185 ? 6.939 -3.410 7.840 1.00 86.88 185 LEU A N 1
ATOM 1360 C CA . LEU A 1 185 ? 5.594 -3.937 8.080 1.00 86.88 185 LEU A CA 1
ATOM 1361 C C . LEU A 1 185 ? 5.588 -5.143 9.022 1.00 86.88 185 LEU A C 1
ATOM 1363 O O . LEU A 1 185 ? 4.763 -5.207 9.936 1.00 86.88 185 LEU A O 1
ATOM 1367 N N . VAL A 1 186 ? 6.525 -6.082 8.858 1.00 84.25 186 VAL A N 1
ATOM 1368 C CA . VAL A 1 186 ? 6.689 -7.228 9.769 1.00 84.25 186 VAL A CA 1
ATOM 1369 C C . VAL A 1 186 ? 6.978 -6.742 11.187 1.00 84.25 186 VAL A C 1
ATOM 1371 O O . VAL A 1 186 ? 6.368 -7.227 12.145 1.00 84.25 186 VAL A O 1
ATOM 1374 N N . ARG A 1 187 ? 7.863 -5.749 11.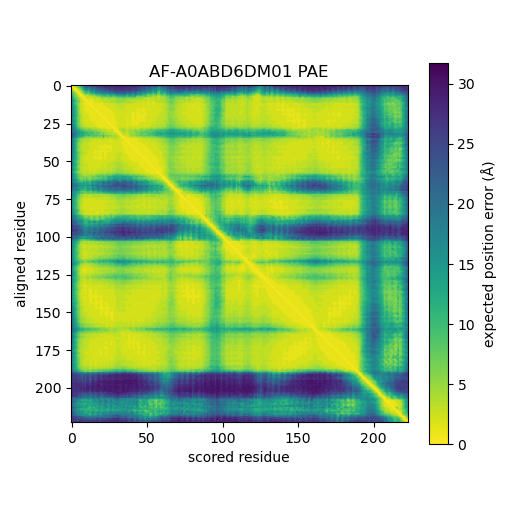336 1.00 77.62 187 ARG A N 1
ATOM 1375 C CA . ARG A 1 187 ? 8.196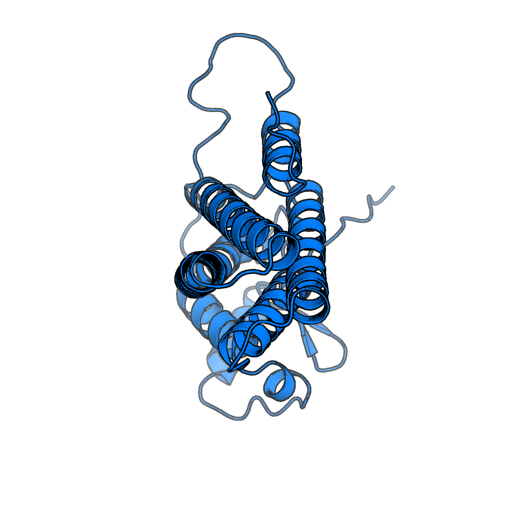 -5.175 12.646 1.00 77.62 187 ARG A CA 1
ATOM 1376 C C . ARG A 1 187 ? 7.019 -4.419 13.259 1.00 77.62 187 ARG A C 1
ATOM 1378 O O . ARG A 1 187 ? 6.741 -4.622 14.439 1.00 77.62 187 ARG A O 1
ATOM 1385 N N . ALA A 1 188 ? 6.301 -3.618 12.472 1.00 78.62 188 ALA A N 1
ATOM 1386 C CA . ALA A 1 188 ? 5.104 -2.907 12.920 1.00 78.62 188 ALA A CA 1
ATOM 1387 C C . ALA A 1 188 ? 3.990 -3.876 13.367 1.00 78.62 188 ALA A C 1
ATOM 1389 O O . ALA A 1 188 ? 3.361 -3.659 14.401 1.00 78.62 188 ALA A O 1
ATOM 1390 N N . SER A 1 189 ? 3.802 -4.982 12.638 1.00 74.38 189 SER A N 1
ATOM 1391 C CA . SER A 1 189 ? 2.780 -6.004 12.925 1.00 74.38 189 SER A CA 1
ATOM 1392 C C . SER A 1 189 ? 3.108 -6.861 14.146 1.00 74.38 189 SER A C 1
ATOM 1394 O O . SER A 1 189 ? 2.210 -7.299 14.858 1.00 74.38 189 SER A O 1
ATOM 1396 N N . SER A 1 190 ? 4.395 -7.105 14.411 1.00 67.75 190 SER A N 1
ATOM 1397 C CA . SER A 1 190 ? 4.822 -7.990 15.503 1.00 67.75 190 SER A CA 1
ATOM 1398 C C . SER A 1 190 ? 4.546 -7.412 16.893 1.00 67.75 190 SER A C 1
ATOM 1400 O O . SER A 1 190 ? 4.746 -8.111 17.884 1.00 67.75 190 SER A O 1
ATOM 1402 N N . GLY A 1 191 ? 4.121 -6.144 16.996 1.00 55.91 191 GLY A N 1
ATOM 1403 C CA . GLY A 1 191 ? 3.691 -5.534 18.256 1.00 55.91 191 GLY A CA 1
ATOM 1404 C C . GLY A 1 191 ? 4.730 -5.614 19.377 1.00 55.91 191 GLY A C 1
ATOM 1405 O O . GLY A 1 191 ? 4.380 -5.464 20.548 1.00 55.91 191 GLY A O 1
ATOM 1406 N N . VAL A 1 192 ? 6.004 -5.884 19.060 1.00 41.66 192 VAL A N 1
ATOM 1407 C CA . VAL A 1 192 ? 7.019 -6.066 20.088 1.00 41.66 192 VAL A CA 1
ATOM 1408 C C . VAL A 1 192 ? 7.265 -4.706 20.697 1.00 41.66 192 VAL A C 1
ATOM 1410 O O . VAL A 1 192 ? 7.829 -3.812 20.071 1.00 41.66 192 VAL A O 1
ATOM 1413 N N . ALA A 1 193 ? 6.839 -4.595 21.948 1.00 42.88 193 ALA A N 1
ATOM 1414 C CA . ALA A 1 193 ? 7.386 -3.732 22.966 1.00 42.88 193 ALA A CA 1
ATOM 1415 C C . ALA A 1 193 ? 8.840 -3.328 22.665 1.00 42.88 193 ALA A C 1
ATOM 1417 O O . ALA A 1 193 ? 9.788 -3.946 23.152 1.00 42.88 193 ALA A O 1
ATOM 1418 N N . PHE A 1 194 ? 9.023 -2.202 21.975 1.00 39.34 194 PHE A N 1
ATOM 1419 C CA . PHE A 1 194 ? 10.296 -1.480 21.976 1.00 39.34 194 PHE A CA 1
ATOM 1420 C C . PHE A 1 194 ? 10.676 -1.025 23.408 1.00 39.34 194 PHE A C 1
ATOM 1422 O O . PHE A 1 194 ? 11.793 -0.600 23.688 1.00 39.34 194 PHE A O 1
ATOM 1429 N N . VAL A 1 195 ? 9.746 -1.178 24.358 1.00 38.81 195 VAL A N 1
ATOM 1430 C CA . VAL A 1 195 ? 9.872 -0.822 25.773 1.00 38.81 195 VAL A CA 1
ATOM 1431 C C . VAL A 1 195 ? 10.279 -2.013 26.668 1.00 38.81 195 VAL A C 1
ATOM 1433 O O . VAL A 1 195 ? 10.666 -1.801 27.809 1.00 38.81 195 VAL A O 1
ATOM 1436 N N . GLY A 1 196 ? 10.277 -3.264 26.185 1.00 32.53 196 GLY A N 1
ATOM 1437 C CA . GLY A 1 196 ? 10.401 -4.436 27.073 1.00 32.53 196 GLY A CA 1
ATOM 1438 C C . GLY A 1 196 ? 11.801 -5.033 27.275 1.00 32.53 196 GLY A C 1
ATOM 1439 O O . GLY A 1 196 ? 12.043 -5.662 28.299 1.00 32.53 196 GLY A O 1
ATOM 1440 N N . ARG A 1 197 ? 12.740 -4.878 26.329 1.00 30.95 197 ARG A N 1
ATOM 1441 C CA . ARG A 1 197 ? 14.061 -5.549 26.404 1.00 30.95 197 ARG A CA 1
ATOM 1442 C C . ARG A 1 197 ? 15.254 -4.630 26.174 1.00 30.95 197 ARG A C 1
ATOM 1444 O O . ARG A 1 197 ? 16.224 -4.986 25.514 1.00 30.95 197 ARG A O 1
ATOM 1451 N N . ARG A 1 198 ? 15.199 -3.446 26.783 1.00 33.25 198 ARG A N 1
ATOM 1452 C CA . ARG A 1 198 ? 16.409 -2.677 27.093 1.00 33.25 198 ARG A CA 1
ATOM 1453 C C . ARG A 1 198 ? 16.171 -1.804 28.320 1.00 33.25 198 ARG A C 1
ATOM 1455 O O . ARG A 1 198 ? 16.121 -0.580 28.225 1.00 33.25 198 ARG A O 1
ATOM 1462 N N . THR A 1 199 ? 16.008 -2.429 29.479 1.00 33.31 199 THR A N 1
ATOM 1463 C CA . THR A 1 199 ? 16.108 -1.810 30.815 1.00 33.31 199 THR A CA 1
ATOM 1464 C C . THR A 1 199 ? 17.532 -1.328 31.114 1.00 33.31 199 THR A C 1
ATOM 1466 O O . THR A 1 199 ? 18.034 -1.489 32.211 1.00 33.31 199 THR A O 1
ATOM 1469 N N . ASP A 1 200 ? 18.181 -0.691 30.142 1.00 34.16 200 ASP A N 1
ATOM 1470 C CA . ASP A 1 200 ? 19.370 0.099 30.388 1.00 34.16 200 ASP A CA 1
ATOM 1471 C C . ASP A 1 200 ? 19.370 1.335 29.494 1.00 34.16 200 ASP A C 1
ATOM 1473 O O . ASP A 1 200 ? 19.329 1.256 28.264 1.00 34.16 200 ASP A O 1
ATOM 1477 N N . ARG A 1 201 ? 19.435 2.472 30.189 1.00 32.25 201 ARG A N 1
ATOM 1478 C CA . ARG A 1 201 ? 19.664 3.847 29.733 1.00 32.25 201 ARG A CA 1
ATOM 1479 C C . ARG A 1 201 ? 18.481 4.563 29.063 1.00 32.25 201 ARG A C 1
ATOM 1481 O O . ARG A 1 201 ? 18.137 4.322 27.911 1.00 32.25 201 ARG A O 1
ATOM 1488 N N . ARG A 1 202 ? 17.902 5.444 29.896 1.00 33.81 202 ARG A N 1
ATOM 1489 C CA . ARG A 1 202 ? 17.427 6.823 29.662 1.00 33.81 202 ARG A CA 1
ATOM 1490 C C . ARG A 1 202 ? 16.763 7.117 28.308 1.00 33.81 202 ARG A C 1
ATOM 1492 O O . ARG A 1 202 ? 17.404 7.050 27.275 1.00 33.81 202 ARG A O 1
ATOM 1499 N N . SER A 1 203 ? 15.484 7.488 28.401 1.00 38.88 203 SER A N 1
ATOM 1500 C CA . SER A 1 2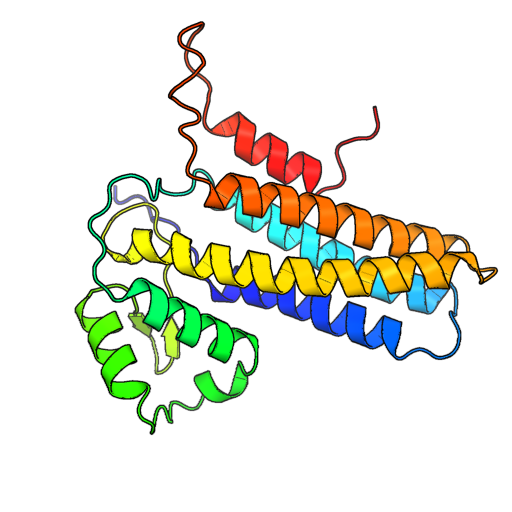03 ? 14.786 8.531 27.634 1.00 38.88 203 SER A CA 1
ATOM 1501 C C . SER A 1 203 ? 15.361 8.874 26.251 1.00 38.88 203 SER A C 1
ATOM 1503 O O . SER A 1 203 ? 16.273 9.681 26.210 1.00 38.88 203 SER A O 1
ATOM 1505 N N . ASP A 1 204 ? 14.834 8.247 25.181 1.00 40.06 204 ASP A N 1
ATOM 1506 C CA . ASP A 1 204 ? 14.803 8.724 23.768 1.00 40.06 204 ASP A CA 1
ATOM 1507 C C . ASP A 1 204 ? 14.443 7.567 22.810 1.00 40.06 204 ASP A C 1
ATOM 1509 O O . ASP A 1 204 ? 15.285 7.021 22.105 1.00 40.06 204 ASP A O 1
ATOM 1513 N N . ARG A 1 205 ? 13.193 7.076 22.832 1.00 45.81 205 ARG A N 1
ATOM 1514 C CA . ARG A 1 205 ? 12.851 5.782 22.192 1.00 45.81 205 ARG A CA 1
ATOM 1515 C C . ARG A 1 205 ? 11.776 5.748 21.091 1.00 45.81 205 ARG A C 1
ATOM 1517 O O . ARG A 1 205 ? 11.840 4.820 20.291 1.00 45.81 205 ARG A O 1
ATOM 1524 N N . PRO A 1 206 ? 10.858 6.717 20.938 1.00 46.44 206 PRO A N 1
ATOM 1525 C CA . PRO A 1 206 ? 9.949 6.741 19.783 1.00 46.44 206 PRO A CA 1
ATOM 1526 C C . PRO A 1 206 ? 10.610 7.163 18.457 1.00 46.44 206 PRO A C 1
ATOM 1528 O O . PRO A 1 206 ? 10.190 6.692 17.405 1.00 46.44 206 PRO A O 1
ATOM 1531 N N . LEU A 1 207 ? 11.656 7.999 18.505 1.00 48.38 207 LEU A N 1
ATOM 1532 C CA . LEU A 1 207 ? 12.362 8.512 17.318 1.00 48.38 207 LEU A CA 1
ATOM 1533 C C . LEU A 1 207 ? 13.068 7.403 16.523 1.00 48.38 207 LEU A C 1
ATOM 1535 O O . LEU A 1 207 ? 12.967 7.374 15.304 1.00 48.38 207 LEU A O 1
ATOM 1539 N N . SER A 1 208 ? 13.641 6.406 17.206 1.00 57.00 208 SER A N 1
ATOM 1540 C CA . SER A 1 208 ? 14.456 5.365 16.560 1.00 57.00 208 SER A CA 1
ATOM 1541 C C . SER A 1 208 ? 13.737 4.518 15.503 1.00 57.00 208 SER A C 1
ATOM 1543 O O . SER A 1 208 ? 14.377 4.088 14.554 1.00 57.00 208 SER A O 1
ATOM 1545 N N . PHE A 1 209 ? 12.428 4.262 15.634 1.00 53.34 209 PHE A N 1
ATOM 1546 C CA . PHE A 1 209 ? 11.688 3.484 14.631 1.00 53.34 209 PHE A CA 1
ATOM 1547 C C . PHE A 1 209 ? 11.324 4.338 13.419 1.00 53.34 209 PHE A C 1
ATOM 1549 O O . PHE A 1 209 ? 11.421 3.859 12.297 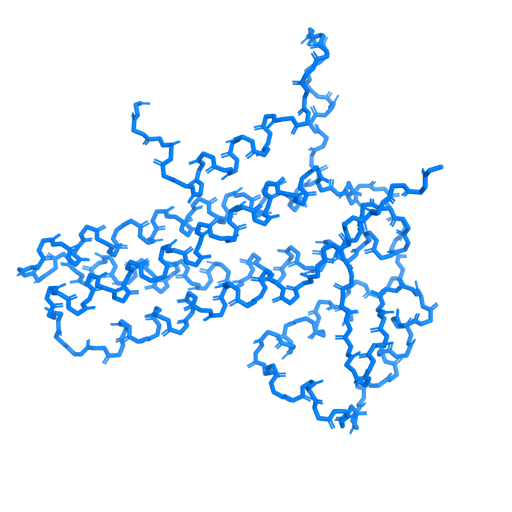1.00 53.34 209 PHE A O 1
ATOM 1556 N N . ALA A 1 210 ? 10.900 5.583 13.643 1.00 56.19 210 ALA A N 1
ATOM 1557 C CA . ALA A 1 210 ? 10.576 6.511 12.569 1.00 56.19 210 ALA A CA 1
ATOM 1558 C C . ALA A 1 210 ? 11.845 6.874 11.782 1.00 56.19 210 ALA A C 1
ATOM 1560 O O . ALA A 1 210 ? 11.862 6.758 10.566 1.00 56.19 210 ALA A O 1
ATOM 1561 N N . GLU A 1 211 ? 12.944 7.186 12.468 1.00 60.50 211 GLU A N 1
ATOM 1562 C CA . GLU A 1 211 ? 14.254 7.419 11.849 1.00 60.50 211 GLU A CA 1
ATOM 1563 C C . GLU A 1 211 ? 14.762 6.181 11.104 1.00 60.50 211 GLU A C 1
ATOM 1565 O O . GLU A 1 211 ? 15.252 6.295 9.986 1.00 60.50 211 GLU A O 1
ATOM 1570 N N . TRP A 1 212 ? 14.591 4.985 11.673 1.00 65.69 212 TRP A N 1
ATOM 1571 C CA . TRP A 1 212 ? 14.966 3.737 11.009 1.00 65.69 212 TRP A CA 1
ATOM 1572 C C . TRP A 1 212 ? 14.091 3.423 9.789 1.00 65.69 212 TRP A C 1
ATOM 1574 O O . TRP A 1 212 ? 14.620 3.037 8.752 1.00 65.69 212 TRP A O 1
ATOM 1584 N N . ALA A 1 213 ? 12.768 3.579 9.886 1.00 59.03 213 ALA A N 1
ATOM 1585 C CA . ALA A 1 213 ? 11.840 3.326 8.786 1.00 59.03 213 ALA A CA 1
ATOM 1586 C C . ALA A 1 213 ? 12.018 4.364 7.673 1.00 59.03 213 ALA A C 1
ATOM 1588 O O . ALA A 1 213 ? 12.096 3.986 6.510 1.00 59.03 213 ALA A O 1
ATOM 1589 N N . GLY A 1 214 ? 12.169 5.641 8.029 1.00 62.00 214 GLY A N 1
ATOM 1590 C CA . GLY A 1 214 ? 12.503 6.719 7.103 1.00 62.00 214 GLY A CA 1
ATOM 1591 C C . GLY A 1 214 ? 13.861 6.498 6.441 1.00 62.00 214 GLY A C 1
ATOM 1592 O O . GLY A 1 214 ? 13.955 6.572 5.225 1.00 62.00 214 GLY A O 1
ATOM 1593 N N . GLY A 1 215 ? 14.897 6.119 7.197 1.00 68.06 215 GLY A N 1
ATOM 1594 C CA . GLY A 1 215 ? 16.206 5.760 6.641 1.00 68.06 215 GLY A CA 1
ATOM 1595 C C . GLY A 1 215 ? 16.126 4.577 5.672 1.00 68.06 215 GLY A C 1
ATOM 1596 O O . GLY A 1 215 ? 16.564 4.675 4.532 1.00 68.06 215 GLY A O 1
ATOM 1597 N N . ARG A 1 216 ? 15.465 3.484 6.072 1.00 66.12 216 ARG A N 1
ATOM 1598 C CA . ARG A 1 216 ? 15.280 2.279 5.243 1.00 66.12 216 ARG A CA 1
ATOM 1599 C C . ARG A 1 216 ? 14.460 2.519 3.975 1.00 66.12 216 ARG A C 1
ATOM 1601 O O . ARG A 1 216 ? 14.709 1.840 2.979 1.00 66.12 216 ARG A O 1
ATOM 1608 N N . LEU A 1 217 ? 13.467 3.407 4.030 1.00 63.94 217 LEU A N 1
ATOM 1609 C CA . LEU A 1 217 ? 12.541 3.673 2.926 1.00 63.94 217 LEU A CA 1
ATOM 1610 C C . LEU A 1 217 ? 12.998 4.822 2.026 1.00 63.94 217 LEU A C 1
ATOM 1612 O O . LEU A 1 217 ? 12.670 4.796 0.851 1.00 63.94 217 LEU A O 1
ATOM 1616 N N . ASN A 1 218 ? 13.827 5.746 2.518 1.00 63.44 218 ASN A N 1
ATOM 1617 C CA . ASN A 1 218 ? 14.381 6.858 1.733 1.00 63.44 218 ASN A CA 1
ATOM 1618 C C . ASN A 1 218 ? 15.811 6.579 1.223 1.00 63.44 218 ASN A C 1
ATOM 1620 O O . ASN A 1 218 ? 16.511 7.494 0.798 1.00 63.44 218 ASN A O 1
ATOM 1624 N N . GLY A 1 219 ? 16.267 5.320 1.266 1.00 52.94 219 GLY A N 1
ATOM 1625 C CA . GLY A 1 219 ? 17.570 4.909 0.722 1.00 52.94 219 GLY A CA 1
ATOM 1626 C C . GLY A 1 219 ? 18.785 5.239 1.601 1.00 52.94 219 GLY A C 1
ATOM 1627 O O . GLY A 1 219 ? 19.922 5.162 1.138 1.00 52.94 219 GLY A O 1
ATOM 1628 N N . GLY A 1 220 ? 18.571 5.577 2.872 1.00 45.06 220 GLY A N 1
ATOM 1629 C CA . GLY A 1 220 ? 19.612 5.765 3.879 1.00 45.06 220 GLY A CA 1
ATOM 1630 C C . GLY A 1 220 ? 20.149 4.438 4.416 1.00 45.06 220 GLY A C 1
ATOM 1631 O O . GLY A 1 220 ? 19.829 4.062 5.535 1.00 45.06 220 GLY A O 1
ATOM 1632 N N . ASP A 1 221 ? 20.938 3.740 3.602 1.00 39.06 221 ASP A N 1
ATOM 1633 C CA . ASP A 1 221 ? 22.034 2.859 4.035 1.00 39.06 221 ASP A CA 1
ATOM 1634 C C . ASP A 1 221 ? 22.999 2.690 2.844 1.00 39.06 221 ASP A C 1
ATOM 1636 O O . ASP A 1 221 ? 22.997 1.698 2.117 1.00 39.06 221 ASP A O 1
ATOM 1640 N N . ASN A 1 222 ? 23.809 3.729 2.631 1.00 34.28 222 ASN A N 1
ATOM 1641 C CA . ASN A 1 222 ? 25.122 3.645 1.994 1.00 34.28 222 ASN A CA 1
ATOM 1642 C C . ASN A 1 222 ? 26.166 3.954 3.081 1.00 34.28 222 ASN A C 1
ATOM 1644 O O . ASN A 1 222 ? 26.639 5.088 3.159 1.00 34.28 222 ASN A O 1
ATOM 1648 N N . ALA A 1 223 ? 26.458 2.976 3.947 1.00 31.53 223 ALA A N 1
ATOM 1649 C CA . ALA A 1 223 ? 27.718 2.813 4.693 1.00 31.53 223 ALA A CA 1
ATOM 1650 C C . ALA A 1 223 ? 27.695 1.517 5.518 1.00 31.53 223 ALA A C 1
ATOM 1652 O O . ALA A 1 223 ? 26.860 1.419 6.443 1.00 31.53 223 ALA A O 1
#